Protein AF-A0A2P2GVB0-F1 (afdb_monomer)

pLDDT: mean 71.84, std 23.36, range [26.11, 98.19]

Solvent-accessible surface area (backbone atoms only — not comparable to full-atom values): 11664 Å² total; per-residue (Å²): 130,85,76,82,78,66,30,36,62,80,50,38,43,62,88,66,73,66,43,44,49,77,36,34,50,66,57,51,53,49,48,28,63,75,70,71,40,69,56,33,45,24,32,45,91,90,38,27,58,57,18,34,37,35,54,68,46,50,51,69,57,46,68,71,48,74,83,71,66,60,81,76,54,65,74,68,38,80,86,76,44,96,81,81,71,68,60,26,37,64,77,47,30,50,67,78,47,70,65,42,48,43,82,37,40,46,68,57,54,52,50,50,28,60,79,67,72,40,69,60,30,48,20,24,52,97,84,38,30,65,60,24,36,37,38,64,70,36,68,48,53,78,78,69,62,65,68,68,61,58,51,52,52,47,47,59,74,53,40,49,83,75,48,80,83,57,92,85,32,74,59,86,55,89,51,77,54,83,52,93,94,44,81,53,80,52,82,59,87,48,74,64,81,83,131

Radius of gyration: 25.24 Å; Cα contacts (8 Å, |Δi|>4): 255; chains: 1; bounding box: 55×50×79 Å

Structure (mmCIF, N/CA/C/O backbone):
data_AF-A0A2P2GVB0-F1
#
_entry.id   AF-A0A2P2GVB0-F1
#
loop_
_atom_site.group_PDB
_atom_site.id
_atom_site.type_symbol
_atom_site.label_atom_id
_atom_site.label_alt_id
_atom_site.label_comp_id
_atom_site.label_asym_id
_atom_site.label_entity_id
_atom_site.label_seq_id
_atom_site.pdbx_PDB_ins_code
_atom_site.Cartn_x
_atom_site.Cartn_y
_atom_site.Cartn_z
_atom_site.occupancy
_atom_site.B_iso_or_equiv
_atom_site.auth_seq_id
_atom_site.auth_comp_id
_atom_site.auth_asym_id
_atom_site.auth_atom_id
_atom_site.pdbx_PDB_model_num
ATOM 1 N N . MET A 1 1 ? 20.830 -2.801 -27.743 1.00 34.97 1 MET A N 1
ATOM 2 C CA . MET A 1 1 ? 20.266 -1.512 -27.264 1.00 34.97 1 MET A CA 1
ATOM 3 C C . MET A 1 1 ? 19.489 -1.820 -25.995 1.00 34.97 1 MET A C 1
ATOM 5 O O . MET A 1 1 ? 18.725 -2.771 -26.006 1.00 34.97 1 MET A O 1
ATOM 9 N N . THR A 1 2 ? 19.751 -1.112 -24.896 1.00 39.75 2 THR A N 1
ATOM 10 C CA . THR A 1 2 ? 19.290 -1.469 -23.541 1.00 39.75 2 THR A CA 1
ATOM 11 C C . THR A 1 2 ? 17.767 -1.538 -23.451 1.00 39.75 2 THR A C 1
ATOM 13 O O . THR A 1 2 ? 17.099 -0.519 -23.645 1.00 39.75 2 THR A O 1
ATOM 16 N N . SER A 1 3 ? 17.227 -2.724 -23.151 1.00 54.38 3 SER A N 1
ATOM 17 C CA . SER A 1 3 ? 15.805 -2.896 -22.856 1.00 54.38 3 SER A CA 1
ATOM 18 C C . SER A 1 3 ? 15.418 -1.972 -21.694 1.00 54.38 3 SER A C 1
ATOM 20 O O . SER A 1 3 ? 16.196 -1.730 -20.766 1.00 54.38 3 SER A O 1
ATOM 22 N N . LYS A 1 4 ? 14.241 -1.347 -21.787 1.00 65.62 4 LYS A N 1
ATOM 23 C CA . LYS A 1 4 ? 13.772 -0.399 -20.772 1.00 65.62 4 LYS A CA 1
ATOM 24 C C . LYS A 1 4 ? 13.673 -1.133 -19.422 1.00 65.62 4 LYS A C 1
ATOM 26 O O . LYS A 1 4 ? 12.945 -2.121 -19.351 1.00 65.62 4 LYS A O 1
ATOM 31 N N . PRO A 1 5 ? 14.347 -0.667 -18.354 1.00 76.06 5 PRO A N 1
ATOM 32 C CA . PRO A 1 5 ? 14.297 -1.351 -17.068 1.00 76.06 5 PRO A CA 1
ATOM 33 C C . PRO A 1 5 ? 12.873 -1.321 -16.500 1.00 76.06 5 PRO A C 1
ATOM 35 O O . PRO A 1 5 ? 12.224 -0.272 -16.511 1.00 76.06 5 PRO A O 1
ATOM 38 N N . TYR A 1 6 ? 12.402 -2.460 -15.982 1.00 87.19 6 TYR A N 1
ATOM 39 C CA . TYR A 1 6 ? 11.090 -2.553 -15.341 1.00 87.19 6 TYR A CA 1
ATOM 40 C C . TYR A 1 6 ? 10.962 -1.583 -14.158 1.00 87.19 6 TYR A C 1
ATOM 42 O O . TYR A 1 6 ? 11.872 -1.412 -13.334 1.00 87.19 6 TYR A O 1
ATOM 50 N N . THR A 1 7 ? 9.783 -0.986 -14.054 1.00 94.62 7 THR A N 1
ATOM 51 C CA . THR A 1 7 ? 9.390 -0.048 -13.008 1.00 94.62 7 THR A CA 1
ATOM 52 C C . THR A 1 7 ? 8.309 -0.645 -12.120 1.00 94.62 7 THR A C 1
ATOM 54 O O . THR A 1 7 ? 7.650 -1.629 -12.459 1.00 94.62 7 THR A O 1
ATOM 57 N N . VAL A 1 8 ? 8.083 -0.026 -10.963 1.00 96.00 8 VAL A N 1
ATOM 58 C CA . VAL A 1 8 ? 6.991 -0.399 -10.057 1.00 96.00 8 VAL A CA 1
ATOM 59 C C . VAL A 1 8 ? 5.636 -0.374 -10.776 1.00 96.00 8 VAL A C 1
ATO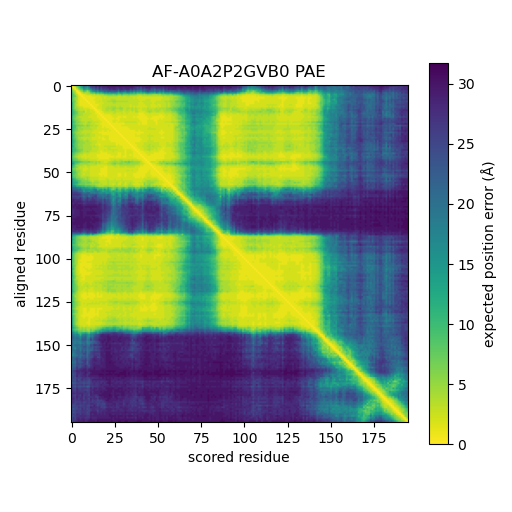M 61 O O . VAL A 1 8 ? 4.809 -1.255 -10.541 1.00 96.00 8 VAL A O 1
ATOM 64 N N . ALA A 1 9 ? 5.412 0.579 -11.685 1.00 94.88 9 ALA A N 1
ATOM 65 C CA . ALA A 1 9 ? 4.171 0.691 -12.451 1.00 94.88 9 ALA A CA 1
ATOM 66 C C . ALA A 1 9 ? 3.858 -0.540 -13.318 1.00 94.88 9 ALA A C 1
ATOM 68 O O . ALA A 1 9 ? 2.679 -0.785 -13.598 1.00 94.88 9 ALA A O 1
ATOM 69 N N . ASP A 1 10 ? 4.887 -1.291 -13.722 1.00 91.62 10 ASP A N 1
ATOM 70 C CA . ASP A 1 10 ? 4.764 -2.469 -14.585 1.00 91.62 10 ASP A CA 1
ATOM 71 C C . ASP A 1 10 ? 4.274 -3.707 -13.817 1.00 91.62 10 ASP A C 1
ATOM 73 O O . ASP A 1 10 ? 3.696 -4.613 -14.412 1.00 91.62 10 ASP A O 1
ATOM 77 N N . VAL A 1 11 ? 4.461 -3.738 -12.490 1.00 92.19 11 VAL A N 1
ATOM 78 C CA . VAL A 1 11 ? 4.130 -4.901 -11.641 1.00 92.19 11 VAL A CA 1
ATOM 79 C C . VAL A 1 11 ? 3.106 -4.609 -10.542 1.00 92.19 11 VAL A C 1
ATOM 81 O O . VAL A 1 11 ? 2.566 -5.543 -9.946 1.00 92.19 11 VAL A O 1
ATOM 84 N N . MET A 1 12 ? 2.833 -3.335 -10.241 1.00 94.06 12 MET A N 1
ATOM 85 C CA . MET A 1 12 ? 1.940 -2.955 -9.145 1.00 94.06 12 MET A CA 1
ATOM 86 C C . MET A 1 12 ? 0.493 -3.409 -9.367 1.00 94.06 12 MET A C 1
ATOM 88 O O . MET A 1 12 ? -0.043 -3.393 -10.478 1.00 94.06 12 MET A O 1
ATOM 92 N N . THR A 1 13 ? -0.193 -3.704 -8.266 1.00 91.00 13 THR A N 1
ATOM 93 C CA . THR A 1 13 ? -1.642 -3.913 -8.269 1.00 91.00 13 THR A CA 1
ATOM 94 C C . THR A 1 13 ? -2.350 -2.560 -8.216 1.00 91.00 13 THR A C 1
ATOM 96 O O . THR A 1 13 ? -2.197 -1.817 -7.249 1.00 91.00 13 THR A O 1
ATOM 99 N N . ARG A 1 14 ? -3.142 -2.240 -9.250 1.00 89.38 14 ARG A N 1
ATOM 100 C CA . ARG A 1 14 ? -3.877 -0.960 -9.365 1.00 89.38 14 ARG A CA 1
ATOM 101 C C . ARG A 1 14 ? -5.207 -0.940 -8.611 1.00 89.38 14 ARG A C 1
ATOM 103 O O . ARG A 1 14 ? -5.642 0.109 -8.153 1.00 89.38 14 ARG A O 1
ATOM 110 N N . ARG A 1 15 ? -5.869 -2.094 -8.486 1.00 86.50 15 ARG A N 1
ATOM 111 C CA . ARG A 1 15 ? -7.120 -2.230 -7.725 1.00 86.50 15 ARG A CA 1
ATOM 112 C C . ARG A 1 15 ? -6.783 -2.457 -6.260 1.00 86.50 15 ARG A C 1
ATOM 114 O O . ARG A 1 15 ? -6.569 -3.591 -5.842 1.00 86.50 15 ARG A O 1
ATOM 121 N N . VAL A 1 16 ? -6.691 -1.367 -5.513 1.00 88.50 16 VAL A N 1
ATOM 122 C CA . VAL A 1 16 ? -6.320 -1.389 -4.100 1.00 88.50 16 VAL A CA 1
ATOM 123 C C . VAL A 1 16 ? -7.551 -1.131 -3.252 1.00 88.50 16 VAL A C 1
ATOM 125 O O . VAL A 1 16 ? -8.273 -0.165 -3.484 1.00 88.50 16 VAL A O 1
ATOM 128 N N . VAL A 1 17 ? -7.766 -1.981 -2.252 1.00 90.81 17 VAL A N 1
ATOM 129 C CA . VAL A 1 17 ? -8.680 -1.663 -1.160 1.00 90.81 17 VAL A CA 1
ATOM 130 C C . VAL A 1 17 ? -7.927 -0.866 -0.097 1.00 90.81 17 VAL A C 1
ATOM 132 O O . VAL A 1 17 ? -6.828 -1.246 0.309 1.00 90.81 17 VAL A O 1
ATOM 135 N N . ALA A 1 18 ? -8.512 0.246 0.326 1.00 94.06 18 ALA A N 1
ATOM 136 C CA . ALA A 1 18 ? -7.984 1.124 1.359 1.00 94.06 18 ALA A CA 1
ATOM 137 C C . ALA A 1 18 ? -9.080 1.417 2.388 1.00 94.06 18 ALA A C 1
ATOM 139 O O . ALA A 1 18 ? -10.266 1.256 2.098 1.00 94.06 18 ALA A O 1
ATOM 140 N N . VAL A 1 19 ? -8.673 1.842 3.580 1.00 95.19 19 VAL A N 1
ATOM 141 C CA . VAL A 1 19 ? -9.582 2.218 4.671 1.00 95.19 19 VAL A CA 1
ATOM 142 C C . VAL A 1 19 ? -9.383 3.682 5.051 1.00 95.19 19 VAL A C 1
ATOM 144 O O . VAL A 1 19 ? -8.327 4.263 4.793 1.00 95.19 19 VAL A O 1
ATOM 147 N N . LEU A 1 20 ? -10.394 4.280 5.676 1.00 96.19 20 LEU A N 1
ATOM 148 C CA . LEU A 1 20 ? -10.301 5.638 6.212 1.00 96.19 20 LEU A CA 1
ATOM 149 C C . LEU A 1 20 ? -9.662 5.632 7.612 1.00 96.19 20 LEU A C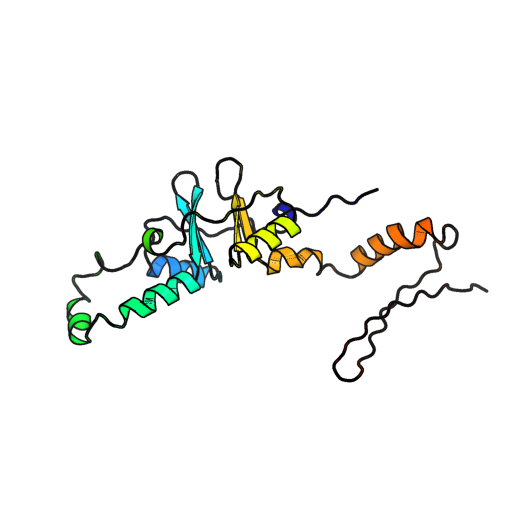 1
ATOM 151 O O . LEU A 1 20 ? -9.754 4.624 8.314 1.00 96.19 20 LEU A O 1
ATOM 155 N N . PRO A 1 21 ? -9.083 6.751 8.091 1.00 94.31 21 PRO A N 1
ATOM 156 C CA . PRO A 1 21 ? -8.433 6.815 9.404 1.00 94.31 21 PRO A CA 1
ATOM 157 C C . PRO A 1 21 ? -9.391 6.536 10.570 1.00 94.31 21 PRO A C 1
ATOM 159 O O . PRO A 1 21 ? -8.961 6.133 11.652 1.00 94.31 21 PRO A O 1
ATOM 162 N N . GLY A 1 22 ? -10.689 6.763 10.348 1.00 92.06 22 GLY A N 1
ATOM 163 C CA . GLY A 1 22 ? -11.758 6.498 11.303 1.00 92.06 22 GLY A CA 1
ATOM 164 C C . GLY A 1 22 ? -12.287 5.063 11.313 1.00 92.06 22 GLY A C 1
ATOM 165 O O . GLY A 1 22 ? -13.052 4.757 12.224 1.00 92.06 22 GLY A O 1
ATOM 166 N N . ALA A 1 23 ? -11.898 4.219 10.347 1.00 91.25 23 ALA A N 1
ATOM 167 C CA . ALA A 1 23 ? -12.375 2.841 10.241 1.00 91.25 23 ALA A CA 1
ATOM 168 C C . ALA A 1 23 ? -12.028 2.056 11.505 1.00 91.25 23 ALA A C 1
ATOM 170 O O . ALA A 1 23 ? -10.921 2.183 12.034 1.00 91.25 23 ALA A O 1
ATOM 171 N N . ASP A 1 24 ? -12.974 1.273 12.002 1.00 89.94 24 ASP A N 1
ATOM 172 C CA . ASP A 1 24 ? -12.790 0.531 13.242 1.00 89.94 24 ASP A CA 1
ATOM 173 C C . ASP A 1 24 ? -12.064 -0.806 13.012 1.00 89.94 24 ASP A C 1
ATOM 175 O O . ASP A 1 24 ? -11.910 -1.275 11.882 1.00 89.94 24 ASP A O 1
ATOM 179 N N . PHE A 1 25 ? -11.589 -1.435 14.088 1.00 86.69 25 PHE A N 1
ATOM 180 C CA . PHE A 1 25 ? -10.858 -2.702 14.004 1.00 86.69 25 PHE A CA 1
ATOM 181 C C . PHE A 1 25 ? -11.623 -3.789 13.228 1.00 86.69 25 PHE A C 1
ATOM 183 O O . PHE A 1 25 ? -11.057 -4.472 12.370 1.00 86.69 25 PHE A O 1
ATOM 190 N N . LYS A 1 26 ? -12.927 -3.933 13.494 1.00 85.88 26 LYS A N 1
ATOM 191 C CA . LYS A 1 26 ? -13.769 -4.957 12.868 1.00 85.88 26 LYS A CA 1
ATOM 192 C C . LYS A 1 26 ? -13.920 -4.693 11.375 1.00 85.88 26 LYS A C 1
ATOM 194 O O . LYS A 1 26 ? -13.861 -5.636 10.585 1.00 85.88 26 LYS A O 1
ATOM 199 N N . GLU A 1 27 ? -14.097 -3.438 10.981 1.00 88.38 27 GLU A N 1
ATOM 200 C CA . GLU A 1 27 ? -14.151 -3.008 9.587 1.00 88.38 27 GLU A CA 1
ATOM 201 C C . GLU A 1 27 ? -12.840 -3.327 8.859 1.00 88.38 27 GLU A C 1
ATOM 203 O O . GLU A 1 27 ? -12.869 -3.903 7.767 1.00 88.38 27 GLU A O 1
ATOM 208 N N . ILE A 1 28 ? -11.691 -3.037 9.479 1.00 90.00 28 ILE A N 1
ATOM 209 C CA . ILE A 1 28 ? -10.365 -3.324 8.913 1.00 90.00 28 ILE A CA 1
ATOM 210 C C . ILE A 1 28 ? -10.190 -4.831 8.689 1.00 90.00 28 ILE A C 1
ATOM 212 O O . ILE A 1 28 ? -9.880 -5.253 7.572 1.00 90.00 28 ILE A O 1
ATOM 216 N N . VAL A 1 29 ? -10.444 -5.655 9.712 1.00 89.25 29 VAL A N 1
ATOM 217 C CA . VAL A 1 29 ? -10.318 -7.122 9.623 1.00 89.25 29 VAL A CA 1
ATOM 218 C C . VAL A 1 29 ? -11.295 -7.701 8.599 1.00 89.25 29 VAL A C 1
ATOM 220 O O . VAL A 1 29 ? -10.928 -8.550 7.783 1.00 89.25 29 VAL A O 1
ATOM 223 N N . THR A 1 30 ? -12.537 -7.212 8.581 1.00 87.56 30 THR A N 1
ATOM 224 C CA . THR A 1 30 ? -13.550 -7.639 7.603 1.00 87.56 30 THR A CA 1
ATOM 225 C C . THR A 1 30 ? -13.113 -7.301 6.181 1.00 87.56 30 THR A C 1
ATOM 227 O O . THR A 1 30 ? 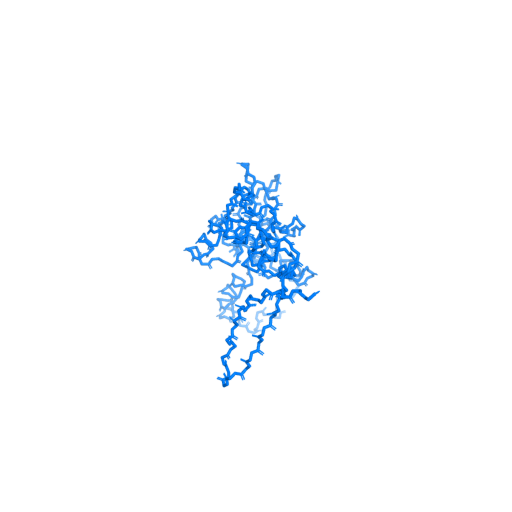-13.256 -8.129 5.278 1.00 87.56 30 THR A O 1
ATOM 230 N N . THR A 1 31 ? -12.533 -6.117 5.979 1.00 88.06 31 THR A N 1
ATOM 231 C CA . THR A 1 31 ? -11.993 -5.669 4.692 1.00 88.06 31 THR A CA 1
ATOM 232 C C . THR A 1 31 ? -10.833 -6.558 4.247 1.00 88.06 31 THR A C 1
ATOM 234 O O . THR A 1 31 ? -10.866 -7.086 3.134 1.00 88.06 31 THR A O 1
ATOM 237 N N . MET A 1 32 ? -9.854 -6.802 5.123 1.00 87.62 32 MET A N 1
ATOM 238 C CA . MET A 1 32 ? -8.721 -7.696 4.854 1.00 87.62 32 MET A CA 1
ATOM 239 C C . MET A 1 32 ? -9.185 -9.099 4.449 1.00 87.62 32 MET A C 1
ATOM 241 O O . MET A 1 32 ? -8.789 -9.607 3.398 1.00 87.62 32 MET A O 1
ATOM 245 N N . ARG A 1 33 ? -10.113 -9.689 5.214 1.00 87.88 33 ARG A N 1
ATOM 246 C CA . ARG A 1 33 ? -10.670 -11.020 4.937 1.00 87.88 33 ARG A CA 1
ATOM 247 C C . ARG A 1 33 ? -11.448 -11.067 3.623 1.00 87.88 33 ARG A C 1
ATOM 249 O O . ARG A 1 33 ? -11.258 -11.992 2.834 1.00 87.88 33 ARG A O 1
ATOM 256 N N . ARG A 1 34 ? -12.319 -10.083 3.373 1.00 86.44 34 ARG A N 1
ATOM 257 C CA . ARG A 1 34 ? -13.161 -10.019 2.166 1.00 86.44 34 ARG A CA 1
ATOM 258 C C . ARG A 1 34 ? -12.322 -9.933 0.897 1.00 86.44 34 ARG A C 1
ATOM 260 O O . ARG A 1 34 ? -12.618 -10.621 -0.075 1.00 86.44 34 ARG A O 1
ATOM 267 N N . TRP A 1 35 ? -11.287 -9.100 0.918 1.00 87.00 35 TRP A N 1
ATOM 268 C CA . TRP A 1 35 ? -10.424 -8.864 -0.238 1.00 87.00 35 TRP A CA 1
ATOM 269 C C . TRP A 1 35 ? -9.192 -9.772 -0.271 1.00 87.00 35 TRP A C 1
ATOM 271 O O . TRP A 1 35 ? -8.410 -9.691 -1.214 1.00 87.00 35 TRP A O 1
ATOM 281 N N . ARG A 1 36 ? -9.046 -10.665 0.721 1.00 87.25 36 ARG A N 1
ATOM 282 C CA . ARG A 1 36 ? -7.925 -11.606 0.876 1.00 87.25 36 ARG A CA 1
ATOM 283 C C . ARG A 1 36 ? -6.565 -10.900 0.833 1.00 87.25 36 ARG A C 1
ATOM 285 O O . ARG A 1 36 ? -5.627 -11.360 0.185 1.00 87.25 36 ARG A O 1
ATOM 292 N N . VAL A 1 37 ? -6.471 -9.768 1.525 1.00 87.31 37 VAL A N 1
ATOM 293 C CA . VAL A 1 37 ? -5.245 -8.976 1.669 1.00 87.31 37 VAL A CA 1
ATOM 294 C C . VAL A 1 37 ? -4.827 -8.945 3.130 1.00 87.31 37 VAL A C 1
ATOM 296 O O . VAL A 1 37 ? -5.671 -8.832 4.004 1.00 87.31 37 VAL A O 1
ATOM 299 N N . THR A 1 38 ? -3.522 -8.987 3.399 1.00 86.56 38 THR A N 1
ATOM 300 C CA . THR A 1 38 ? -3.006 -8.995 4.786 1.00 86.56 38 THR A CA 1
ATOM 301 C C . THR A 1 38 ? -2.520 -7.618 5.264 1.00 86.56 38 THR A C 1
ATOM 303 O O . THR A 1 38 ? -1.859 -7.489 6.290 1.00 86.56 38 THR A O 1
ATOM 306 N N . ALA A 1 39 ? -2.737 -6.582 4.448 1.00 90.31 39 ALA A N 1
ATOM 307 C CA . ALA A 1 39 ? -2.445 -5.190 4.768 1.00 90.31 39 ALA A CA 1
ATOM 308 C C . ALA A 1 39 ? -3.252 -4.264 3.857 1.00 90.31 39 ALA A C 1
ATOM 310 O O . ALA A 1 39 ? -3.465 -4.592 2.687 1.00 90.31 39 ALA A O 1
ATOM 311 N N . VAL A 1 40 ? -3.636 -3.104 4.381 1.00 94.00 40 VAL A N 1
ATOM 312 C CA . VAL A 1 40 ? -4.409 -2.079 3.679 1.00 94.00 40 VAL A CA 1
ATOM 313 C C . VAL A 1 40 ? -3.782 -0.700 3.901 1.00 94.00 40 VAL A C 1
ATOM 315 O O . VAL A 1 40 ? -3.397 -0.374 5.029 1.00 94.00 40 VAL A O 1
ATOM 318 N N . PRO A 1 41 ? -3.651 0.132 2.854 1.00 96.31 41 PRO A N 1
ATOM 319 C CA . PRO A 1 41 ? -3.340 1.542 3.032 1.00 96.31 41 PRO A CA 1
ATOM 320 C C . PRO A 1 41 ? -4.473 2.253 3.775 1.00 96.31 41 PRO A C 1
ATOM 322 O O . PRO A 1 41 ? -5.652 1.971 3.548 1.00 96.31 41 PRO A O 1
ATOM 325 N N . VAL A 1 42 ? -4.104 3.204 4.625 1.00 96.94 42 VAL A N 1
ATOM 326 C CA . VAL A 1 42 ? -5.027 4.173 5.213 1.00 96.94 42 VAL A CA 1
ATOM 327 C C . VAL A 1 42 ? -4.937 5.448 4.390 1.00 96.94 42 VAL A C 1
ATOM 329 O O . VAL A 1 42 ? -3.840 5.986 4.208 1.00 96.94 42 VAL A O 1
ATOM 332 N N . VAL A 1 43 ? -6.075 5.908 3.875 1.00 96.75 43 VAL A N 1
ATOM 333 C CA . VAL A 1 43 ? -6.152 7.083 3.003 1.00 96.75 43 VAL A CA 1
ATOM 334 C C . VAL A 1 43 ? -7.064 8.152 3.582 1.00 96.75 43 VAL A C 1
ATOM 336 O O . VAL A 1 43 ? -8.098 7.836 4.158 1.00 96.75 43 VAL A O 1
ATOM 339 N N . GLU A 1 44 ? -6.698 9.417 3.408 1.00 93.69 44 GLU A N 1
ATOM 340 C CA . GLU A 1 44 ? -7.471 10.572 3.867 1.00 93.69 44 GLU A CA 1
ATOM 341 C C . GLU A 1 44 ? -7.650 11.603 2.742 1.00 93.69 44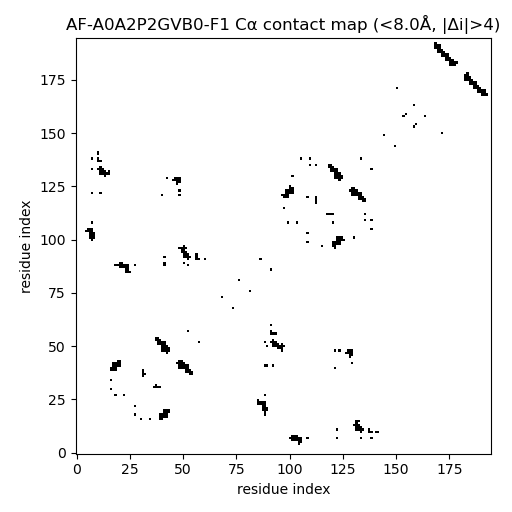 GLU A C 1
ATOM 343 O O . GLU A 1 44 ? -6.870 11.645 1.784 1.00 93.69 44 GLU A O 1
ATOM 348 N N . GLY A 1 45 ? -8.700 12.424 2.848 1.00 92.38 45 GLY A N 1
ATOM 349 C CA . GLY A 1 45 ? -9.024 13.466 1.875 1.00 92.38 45 GLY A CA 1
ATOM 350 C C . GLY A 1 45 ? -9.215 12.898 0.469 1.00 92.38 45 GLY A C 1
ATOM 351 O O . GLY A 1 45 ? -9.969 11.949 0.267 1.00 92.38 45 GLY A O 1
ATOM 352 N N . GLU A 1 46 ? -8.485 13.447 -0.501 1.00 91.88 46 GLU A N 1
ATOM 353 C CA . GLU A 1 46 ? -8.513 13.036 -1.914 1.00 91.88 46 GLU A CA 1
ATOM 354 C C . GLU A 1 46 ? -7.695 11.755 -2.197 1.00 91.88 46 GLU A C 1
ATOM 356 O O . GLU A 1 46 ? -7.044 11.621 -3.232 1.00 91.88 46 GLU A O 1
ATOM 361 N N . GLY A 1 47 ? -7.687 10.798 -1.264 1.00 92.06 47 GLY A N 1
ATOM 362 C CA . GLY A 1 47 ? -6.985 9.520 -1.425 1.00 92.06 47 GLY A CA 1
ATOM 363 C C . GLY A 1 47 ? -5.487 9.573 -1.108 1.00 92.06 47 GLY A C 1
ATOM 364 O O . GLY A 1 47 ? -4.721 8.740 -1.604 1.00 92.06 47 GLY A O 1
ATOM 365 N N . ARG A 1 48 ? -5.051 10.537 -0.288 1.00 96.62 48 ARG A N 1
ATOM 366 C CA . ARG A 1 48 ? -3.658 10.631 0.170 1.00 96.62 48 ARG A CA 1
ATOM 367 C C . ARG A 1 48 ? -3.350 9.529 1.168 1.00 96.62 48 ARG A C 1
ATOM 369 O O . ARG A 1 48 ? -4.093 9.348 2.127 1.00 96.62 48 ARG A O 1
ATOM 376 N N . VAL A 1 49 ? -2.244 8.818 0.974 1.00 97.25 49 VAL A N 1
ATOM 377 C CA . VAL A 1 49 ? -1.826 7.753 1.897 1.00 97.25 49 VAL A CA 1
ATOM 378 C C . VAL A 1 49 ? -1.235 8.366 3.167 1.00 97.25 49 VAL A C 1
ATOM 380 O O . VAL A 1 49 ? -0.202 9.028 3.111 1.00 97.25 49 VAL A O 1
ATOM 383 N N . VAL A 1 50 ? -1.862 8.102 4.315 1.00 96.69 50 VAL A N 1
ATOM 384 C CA . VAL A 1 50 ? -1.435 8.614 5.635 1.00 96.69 50 VAL A CA 1
ATOM 385 C C . VAL A 1 50 ? -0.832 7.530 6.538 1.00 96.69 50 VAL A C 1
ATOM 387 O O . VAL A 1 50 ? -0.117 7.831 7.498 1.00 96.69 50 VAL A O 1
ATOM 390 N N . GLY A 1 51 ? -1.059 6.258 6.205 1.00 95.62 51 GLY A N 1
ATOM 391 C CA . GLY A 1 51 ? -0.518 5.119 6.940 1.00 95.62 51 GLY A CA 1
ATOM 392 C C . GLY A 1 51 ? -0.788 3.783 6.259 1.00 95.62 51 GLY A C 1
ATOM 393 O O . GLY A 1 51 ? -1.388 3.715 5.185 1.00 95.62 51 GLY A O 1
ATOM 394 N N . VAL A 1 52 ? -0.337 2.706 6.893 1.00 95.50 52 VAL A N 1
ATOM 395 C CA . VAL A 1 52 ? -0.635 1.322 6.498 1.00 95.50 52 VAL A CA 1
ATOM 396 C C . VAL A 1 52 ? -1.014 0.535 7.743 1.00 95.50 52 VAL A C 1
ATOM 398 O O . VAL A 1 52 ? -0.356 0.667 8.771 1.00 95.50 52 VAL A O 1
ATOM 401 N N . VAL A 1 53 ? -2.055 -0.290 7.646 1.00 93.50 53 VAL A N 1
ATOM 402 C CA . VAL A 1 53 ? -2.402 -1.281 8.671 1.00 93.50 53 VAL A CA 1
ATOM 403 C C . VAL A 1 53 ? -2.164 -2.666 8.087 1.00 93.50 53 VAL A C 1
ATOM 405 O O . VAL A 1 53 ? -2.699 -2.987 7.027 1.00 93.50 53 VAL A O 1
ATOM 408 N N . SER A 1 54 ? -1.371 -3.490 8.759 1.00 90.12 54 SER A N 1
ATOM 409 C CA . SER A 1 54 ? -1.130 -4.893 8.422 1.00 90.12 54 SER A CA 1
ATOM 410 C C . SER A 1 54 ? -1.613 -5.826 9.526 1.00 90.12 54 SER A C 1
ATOM 412 O O . SER A 1 54 ? -1.780 -5.404 10.664 1.00 90.12 54 SER A O 1
ATOM 414 N N . GLU A 1 55 ? -1.796 -7.110 9.216 1.00 88.19 55 GLU A N 1
ATOM 415 C CA . GLU A 1 55 ? -2.099 -8.132 10.232 1.00 88.19 55 GLU A CA 1
ATOM 416 C C . GLU A 1 55 ? -1.078 -8.128 11.379 1.00 88.19 55 GLU A C 1
ATOM 418 O O . GLU A 1 55 ? -1.459 -8.292 12.531 1.00 88.19 55 GLU A O 1
ATOM 423 N N . ALA A 1 56 ? 0.202 -7.861 11.090 1.00 82.88 56 ALA A N 1
ATOM 424 C CA . ALA A 1 56 ? 1.227 -7.740 12.125 1.00 82.88 56 ALA A CA 1
ATOM 425 C C . ALA A 1 56 ? 0.963 -6.551 13.065 1.00 82.88 56 ALA A C 1
ATOM 427 O O . ALA A 1 56 ? 1.123 -6.690 14.274 1.00 82.88 56 ALA A O 1
ATOM 428 N N . ASP A 1 57 ? 0.508 -5.411 12.532 1.00 82.19 57 ASP A N 1
ATOM 429 C CA . ASP A 1 57 ? 0.142 -4.244 13.347 1.00 82.19 57 ASP A CA 1
ATOM 430 C C . ASP A 1 57 ? -1.097 -4.518 14.213 1.00 82.19 57 ASP A C 1
ATOM 432 O O . ASP A 1 57 ? -1.214 -3.975 15.312 1.00 82.19 57 ASP A O 1
ATOM 436 N N . LEU A 1 58 ? -2.024 -5.347 13.718 1.00 82.75 58 LEU A N 1
ATOM 437 C CA . LEU A 1 58 ? -3.235 -5.736 14.441 1.00 82.75 58 LEU A CA 1
ATOM 438 C C . LEU A 1 58 ? -2.914 -6.705 15.586 1.00 82.75 58 LEU A C 1
ATOM 440 O O . LEU A 1 58 ? -3.305 -6.439 16.719 1.00 82.75 58 LEU A O 1
ATOM 444 N N . LEU A 1 59 ? -2.146 -7.764 15.314 1.00 77.62 59 LEU A N 1
ATOM 445 C CA . LEU A 1 59 ? -1.792 -8.793 16.301 1.00 77.62 59 LEU A CA 1
ATOM 446 C C . LEU A 1 59 ? -0.929 -8.233 17.436 1.00 77.62 59 LEU A C 1
ATOM 448 O O . LEU A 1 59 ? -1.250 -8.428 18.605 1.00 77.62 59 LEU A O 1
ATOM 452 N N . LEU A 1 60 ? 0.102 -7.445 17.103 1.00 69.31 60 LEU A N 1
ATOM 453 C CA . LEU A 1 60 ? 0.953 -6.796 18.107 1.00 69.31 60 LEU A CA 1
ATOM 454 C C . LEU A 1 60 ? 0.157 -5.892 19.051 1.00 69.31 60 LEU A C 1
ATOM 456 O O . LEU A 1 60 ? 0.582 -5.645 20.171 1.00 69.31 60 LEU A O 1
ATOM 460 N N . LYS A 1 61 ? -0.979 -5.353 18.598 1.00 65.06 61 LYS A N 1
ATOM 461 C CA . LYS A 1 61 ? -1.810 -4.430 19.373 1.00 65.06 61 LYS A CA 1
ATOM 462 C C . LYS A 1 61 ? -2.947 -5.134 20.122 1.00 65.06 61 LYS A C 1
ATOM 464 O O . LYS A 1 61 ? -3.452 -4.535 21.075 1.00 65.06 61 LYS A O 1
ATOM 469 N N . GLU A 1 62 ? -3.321 -6.356 19.740 1.00 58.09 62 GLU A N 1
ATOM 470 C CA . GLU A 1 62 ? -4.247 -7.224 20.485 1.00 58.09 62 GLU A CA 1
ATOM 471 C C . GLU A 1 62 ? -3.592 -7.877 21.708 1.00 58.09 62 GLU A C 1
ATOM 473 O O . GLU A 1 62 ? -4.232 -7.933 22.755 1.00 58.09 62 GLU A O 1
ATOM 478 N N . GLU A 1 63 ? -2.315 -8.274 21.636 1.00 52.03 63 GLU A N 1
ATOM 479 C CA . GLU A 1 63 ? -1.589 -8.866 22.781 1.00 52.03 63 GLU A CA 1
ATOM 480 C C . GLU A 1 63 ? -1.595 -7.956 24.028 1.00 52.03 63 GLU A C 1
ATOM 482 O O . GLU A 1 63 ? -1.646 -8.426 25.162 1.00 52.03 63 GLU A O 1
ATOM 487 N N . PHE A 1 64 ? -1.636 -6.632 23.843 1.00 47.75 64 PHE A N 1
ATOM 488 C CA . PHE A 1 64 ? -1.746 -5.674 24.952 1.00 47.75 64 PHE A CA 1
ATOM 489 C C . PHE A 1 64 ? -3.151 -5.571 25.575 1.00 47.75 64 PHE A C 1
ATOM 491 O O . PHE A 1 64 ? -3.297 -4.946 26.628 1.00 47.75 64 PHE A O 1
ATOM 498 N N . HIS A 1 65 ? -4.188 -6.124 24.939 1.00 50.19 65 HIS A N 1
ATOM 499 C CA . HIS A 1 65 ? -5.582 -6.008 25.386 1.00 50.19 65 HIS A CA 1
ATOM 500 C C . HIS A 1 65 ? -6.080 -7.214 26.179 1.00 50.19 65 HIS A C 1
ATOM 502 O O . HIS A 1 65 ? -6.884 -7.024 27.092 1.00 50.19 65 HIS A O 1
ATOM 508 N N . ASP A 1 66 ? -5.575 -8.417 25.902 1.00 48.47 66 ASP A N 1
ATOM 509 C CA . ASP A 1 66 ? -5.999 -9.635 26.614 1.00 48.47 66 ASP A CA 1
ATOM 510 C C . ASP A 1 66 ? -5.648 -9.583 28.119 1.00 48.47 66 ASP A C 1
ATOM 512 O O . ASP A 1 66 ? -6.322 -10.158 28.968 1.00 48.47 66 ASP A O 1
ATOM 516 N N . HIS A 1 67 ? -4.656 -8.771 28.500 1.00 47.25 67 HIS A N 1
ATOM 517 C CA . HIS A 1 67 ? -4.264 -8.573 29.899 1.00 47.25 67 HIS A CA 1
ATOM 518 C C . HIS A 1 67 ? -5.087 -7.536 30.690 1.00 47.25 67 HIS A C 1
ATOM 520 O O . HIS A 1 67 ? -4.773 -7.302 31.859 1.00 47.25 67 HIS A O 1
ATOM 526 N N . ARG A 1 68 ? -6.116 -6.886 30.116 1.00 48.94 68 ARG A N 1
ATOM 527 C CA . ARG A 1 68 ? -6.852 -5.800 30.811 1.00 48.94 68 ARG A CA 1
ATOM 528 C C . ARG A 1 68 ? -8.338 -6.030 31.078 1.00 48.94 68 ARG A C 1
ATOM 530 O O . ARG A 1 68 ? -8.889 -5.271 31.869 1.00 48.94 68 ARG A O 1
ATOM 537 N N . LEU A 1 69 ? -8.990 -7.025 30.479 1.00 47.31 69 LEU A N 1
ATOM 538 C CA . LEU A 1 69 ? -10.440 -7.209 30.619 1.00 47.31 69 LEU A CA 1
ATOM 539 C C . LEU A 1 69 ? -10.745 -8.515 31.358 1.00 47.31 69 LEU A C 1
ATOM 541 O O . LEU A 1 69 ? -10.738 -9.597 30.782 1.00 47.31 69 LEU A O 1
ATOM 545 N N . GLY A 1 70 ? -11.004 -8.410 32.663 1.00 50.31 70 GLY A N 1
ATOM 546 C CA . GLY A 1 70 ? -11.488 -9.532 33.465 1.00 50.31 70 GLY A CA 1
ATOM 547 C C . GLY A 1 70 ? -12.880 -9.977 33.004 1.00 50.31 70 GLY A C 1
ATOM 548 O O . GLY A 1 70 ? -13.739 -9.141 32.726 1.00 50.31 70 GLY A O 1
ATOM 549 N N . LEU A 1 71 ? -13.115 -11.295 32.976 1.00 52.44 71 LEU A N 1
ATOM 550 C CA . LEU A 1 71 ? -14.334 -11.968 32.484 1.00 52.44 71 LEU A CA 1
ATOM 551 C C . LEU A 1 71 ? -15.677 -11.357 32.945 1.00 52.44 71 LEU A C 1
ATOM 553 O O . LEU A 1 71 ? -16.697 -11.530 32.283 1.00 52.44 71 LEU A O 1
ATOM 557 N N . VAL A 1 72 ? -15.703 -10.645 34.073 1.00 51.09 72 VAL A N 1
ATOM 558 C CA . VAL A 1 72 ? -16.917 -10.041 34.647 1.00 51.09 72 VAL A CA 1
ATOM 559 C C . VAL A 1 72 ? -17.352 -8.770 33.894 1.00 51.09 72 VAL A C 1
ATOM 561 O O . VAL A 1 72 ? -18.539 -8.444 33.863 1.00 51.09 72 VAL A O 1
ATOM 564 N N . GLU A 1 73 ? -16.430 -8.066 33.232 1.00 52.44 73 GLU A N 1
ATOM 565 C CA . GLU A 1 73 ? -16.726 -6.834 32.484 1.00 52.44 73 GLU A CA 1
ATOM 566 C C . GLU A 1 73 ? -17.321 -7.126 31.093 1.00 52.44 73 GLU A C 1
ATOM 568 O O . GLU A 1 73 ? -18.181 -6.381 30.615 1.00 52.44 73 GLU A O 1
ATOM 573 N N . GLN A 1 74 ? -16.967 -8.272 30.489 1.00 51.41 74 GLN A N 1
ATOM 574 C CA . GLN A 1 74 ? -17.489 -8.723 29.189 1.00 51.41 74 GLN A CA 1
ATOM 575 C C . GLN A 1 74 ? -19.020 -8.849 29.161 1.00 51.41 74 GLN A C 1
ATOM 577 O O . GLN A 1 74 ? -19.635 -8.561 28.136 1.00 51.41 74 GLN A O 1
ATOM 582 N N . MET A 1 75 ? -19.655 -9.218 30.279 1.00 48.94 75 MET A N 1
ATOM 583 C CA . MET A 1 75 ? -21.118 -9.346 30.352 1.00 48.94 75 MET A CA 1
ATOM 584 C C . MET A 1 75 ? -21.845 -7.999 30.466 1.00 48.94 75 MET A C 1
ATOM 586 O O . MET A 1 75 ? -22.991 -7.896 30.041 1.00 48.94 75 MET A O 1
ATOM 590 N N . ARG A 1 76 ? -21.202 -6.950 30.998 1.00 49.31 76 ARG A N 1
ATOM 591 C CA . ARG A 1 76 ? -21.820 -5.614 31.151 1.00 49.31 76 ARG A CA 1
ATOM 592 C C . ARG A 1 76 ? -21.669 -4.721 29.919 1.00 49.31 76 ARG A C 1
ATOM 594 O O . ARG A 1 76 ? -22.321 -3.687 29.821 1.00 49.31 76 ARG A O 1
ATOM 601 N N . HIS A 1 77 ? -20.832 -5.128 28.972 1.00 48.12 77 HIS A N 1
ATOM 602 C CA . HIS A 1 77 ? -20.462 -4.330 27.810 1.00 48.12 77 HIS A CA 1
ATOM 603 C C . HIS A 1 77 ? -21.311 -4.594 26.555 1.00 48.12 77 HIS A C 1
ATOM 605 O O . HIS A 1 77 ? -21.287 -3.770 25.636 1.00 48.12 77 HIS A O 1
ATOM 611 N N . LEU A 1 78 ? -22.101 -5.672 26.523 1.00 49.06 78 LEU A N 1
ATOM 612 C CA . LEU A 1 78 ? -22.887 -6.056 25.344 1.00 49.06 78 LEU A CA 1
ATOM 613 C C . LEU A 1 78 ? -23.952 -5.013 24.946 1.00 49.06 78 LEU A C 1
ATOM 615 O O . LEU A 1 78 ? -24.174 -4.839 23.752 1.00 49.06 78 LEU A O 1
ATOM 619 N N . ASP A 1 79 ? -24.494 -4.238 25.897 1.00 46.09 79 ASP A N 1
ATOM 620 C CA . ASP A 1 79 ? -25.582 -3.281 25.613 1.00 46.09 79 ASP A CA 1
ATOM 621 C C . ASP A 1 79 ? -25.196 -1.788 25.668 1.00 46.09 79 ASP A C 1
ATOM 623 O O . ASP A 1 79 ? -25.939 -0.947 25.168 1.00 46.09 79 ASP A O 1
ATOM 627 N N . ALA A 1 80 ? -24.022 -1.418 26.199 1.00 42.72 80 ALA A N 1
ATOM 628 C CA . ALA A 1 80 ? -23.649 -0.002 26.374 1.00 42.72 80 ALA A CA 1
ATOM 629 C C . ALA A 1 80 ? -22.323 0.425 25.713 1.00 42.72 80 ALA A C 1
ATOM 631 O O . ALA A 1 80 ? -21.998 1.613 25.724 1.00 42.72 80 ALA A O 1
ATOM 632 N N . THR A 1 81 ? -21.534 -0.488 25.126 1.00 44.53 81 THR A N 1
ATOM 633 C CA . THR A 1 81 ? -20.122 -0.180 24.778 1.00 44.53 81 THR A CA 1
ATOM 634 C C . THR A 1 81 ? -19.706 -0.377 23.329 1.00 44.53 81 THR A C 1
ATOM 636 O O . THR A 1 81 ? -18.531 -0.235 22.986 1.00 44.53 81 THR A O 1
ATOM 639 N N . ALA A 1 82 ? -20.680 -0.505 22.433 1.00 48.06 82 ALA A N 1
ATOM 640 C CA . ALA A 1 82 ? -20.463 -0.460 20.988 1.00 48.06 82 ALA A CA 1
ATOM 641 C C . ALA A 1 82 ? -19.885 0.881 20.457 1.00 48.06 82 ALA A C 1
ATOM 643 O O . ALA A 1 82 ? -19.684 1.014 19.254 1.00 48.06 82 ALA A O 1
ATOM 644 N N . LYS A 1 83 ? -19.613 1.889 21.307 1.00 44.44 83 LYS A N 1
ATOM 645 C CA . LYS A 1 83 ? -19.173 3.234 20.876 1.00 44.44 83 LYS A CA 1
ATOM 646 C C . LYS A 1 83 ? -17.814 3.731 21.390 1.00 44.44 83 LYS A C 1
ATOM 648 O O . LYS A 1 83 ? -17.385 4.778 20.916 1.00 44.44 83 LYS A O 1
ATOM 653 N N . ALA A 1 84 ? -17.112 3.029 22.285 1.00 39.19 84 ALA A N 1
ATOM 654 C CA . ALA A 1 84 ? -15.914 3.604 22.930 1.00 39.19 84 ALA A CA 1
ATOM 655 C C . ALA A 1 84 ? -14.640 2.734 22.930 1.00 39.19 84 ALA A C 1
ATOM 657 O O . ALA A 1 84 ? -13.588 3.233 23.315 1.00 39.19 84 ALA A O 1
ATOM 658 N N . GLY A 1 85 ? -14.698 1.468 22.496 1.00 46.62 85 GLY A N 1
ATOM 659 C CA . GLY A 1 85 ? -13.570 0.528 22.646 1.00 46.62 85 GLY A CA 1
ATOM 660 C C . GLY A 1 85 ? -12.878 0.057 21.363 1.00 46.62 85 GLY A C 1
ATOM 661 O O . GLY A 1 85 ? -11.822 -0.567 21.442 1.00 46.62 85 GLY A O 1
ATOM 662 N N . SER A 1 86 ? -13.434 0.326 20.178 1.00 60.44 86 SER A N 1
ATOM 663 C CA . SER A 1 86 ? -12.850 -0.171 18.926 1.00 60.44 86 SER A CA 1
ATOM 664 C C . SER A 1 86 ? -11.772 0.797 18.438 1.00 60.44 86 SER A C 1
ATOM 666 O O . SER A 1 86 ? -12.087 1.890 17.961 1.00 60.44 86 SER A O 1
ATOM 668 N N . ARG A 1 87 ? -10.495 0.422 18.607 1.00 76.56 87 ARG A N 1
ATOM 669 C CA . ARG A 1 87 ? -9.354 1.200 18.096 1.00 76.56 87 ARG A CA 1
ATOM 670 C C . ARG A 1 87 ? -9.555 1.484 16.609 1.00 76.56 87 ARG A C 1
ATOM 672 O O . ARG A 1 87 ? -9.905 0.589 15.838 1.00 76.56 87 ARG A O 1
ATOM 679 N N . ARG A 1 88 ? -9.325 2.735 16.220 1.00 90.06 88 ARG A N 1
ATOM 680 C CA . ARG A 1 88 ? -9.492 3.191 14.833 1.00 90.06 88 ARG A CA 1
ATOM 681 C C . ARG A 1 88 ? -8.230 2.944 14.011 1.00 90.06 88 ARG A C 1
ATOM 683 O O . ARG A 1 88 ? -7.133 2.858 14.562 1.00 90.06 88 ARG A O 1
ATOM 690 N N . ALA A 1 89 ? -8.352 2.920 12.687 1.00 91.69 89 ALA A N 1
ATOM 691 C CA . ALA A 1 89 ? -7.238 2.724 11.761 1.00 91.69 89 ALA A CA 1
ATOM 692 C C . ALA A 1 89 ? -6.064 3.669 12.051 1.00 91.69 89 ALA A C 1
ATOM 694 O O . ALA A 1 89 ? -4.923 3.224 12.071 1.00 91.69 89 ALA A O 1
ATOM 695 N N . ARG A 1 90 ? -6.330 4.941 12.374 1.00 92.81 90 ARG A N 1
ATOM 696 C CA . ARG A 1 90 ? -5.294 5.925 12.740 1.00 92.81 90 ARG A CA 1
ATOM 697 C C . ARG A 1 90 ? -4.458 5.549 13.973 1.00 92.81 90 ARG A C 1
ATOM 699 O O . ARG A 1 90 ? -3.311 5.956 14.074 1.00 92.81 90 ARG A O 1
ATOM 706 N N . GLU A 1 91 ? -5.037 4.801 14.911 1.00 88.75 91 GLU A N 1
ATOM 707 C CA . GLU A 1 91 ? -4.377 4.339 16.142 1.00 88.75 91 GLU A CA 1
ATOM 708 C C . GLU A 1 91 ? -3.657 3.003 15.915 1.00 88.75 91 GLU A C 1
ATOM 710 O O . GLU A 1 91 ? -2.718 2.648 16.633 1.00 88.75 91 GLU A O 1
ATOM 715 N N . LEU A 1 92 ? -4.091 2.245 14.906 1.00 88.94 92 LEU A N 1
ATOM 716 C CA . LEU A 1 92 ? -3.555 0.934 14.560 1.00 88.94 92 LEU A CA 1
ATOM 717 C C . LEU A 1 92 ? -2.446 1.013 13.507 1.00 88.94 92 LEU A C 1
ATOM 719 O O . LEU A 1 92 ? -1.526 0.205 13.561 1.00 88.94 92 LEU A O 1
ATOM 723 N N . MET A 1 93 ? -2.482 2.001 12.617 1.00 91.19 93 MET A N 1
ATOM 724 C CA . MET A 1 93 ? -1.564 2.108 11.486 1.00 91.19 93 MET A CA 1
ATOM 725 C C . MET A 1 93 ? -0.124 2.408 11.891 1.00 91.19 93 MET A C 1
ATOM 727 O O . MET A 1 93 ? 0.145 3.110 12.867 1.00 91.19 93 MET A O 1
ATOM 731 N N . THR A 1 94 ? 0.799 1.945 11.056 1.00 90.12 94 THR A N 1
ATOM 732 C CA . THR A 1 94 ? 2.148 2.498 10.981 1.00 90.12 94 THR A CA 1
ATOM 733 C C . THR A 1 94 ? 2.099 3.794 10.165 1.00 90.12 94 THR A C 1
ATOM 735 O O . THR A 1 94 ? 1.597 3.812 9.035 1.00 90.12 94 THR A O 1
ATOM 738 N N . SER A 1 95 ? 2.604 4.883 10.750 1.00 90.31 95 SER A N 1
ATOM 739 C CA . SER A 1 95 ? 2.621 6.226 10.164 1.00 90.31 95 SER A CA 1
ATOM 740 C C . SER A 1 95 ? 3.956 6.932 10.473 1.00 90.31 95 SER A C 1
ATOM 742 O O . SER A 1 95 ? 4.476 6.756 11.577 1.00 90.31 95 SER A O 1
ATOM 744 N N . PRO A 1 96 ? 4.525 7.715 9.536 1.00 88.38 96 PRO A N 1
ATOM 745 C CA . PRO A 1 96 ? 4.056 7.899 8.162 1.00 88.38 96 PRO A CA 1
ATOM 746 C C . PRO A 1 96 ? 4.228 6.623 7.326 1.00 88.38 96 PRO A C 1
ATOM 748 O O . PRO A 1 96 ? 5.115 5.806 7.577 1.00 88.38 96 PRO A O 1
ATOM 751 N N .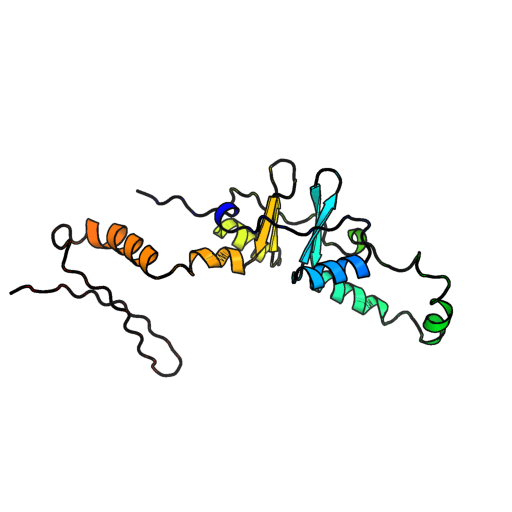 ALA A 1 97 ? 3.370 6.442 6.320 1.00 92.19 97 ALA A N 1
ATOM 752 C CA . ALA A 1 97 ? 3.499 5.312 5.406 1.00 92.19 97 ALA A CA 1
ATOM 753 C C . ALA A 1 97 ? 4.830 5.379 4.641 1.00 92.19 97 ALA A C 1
ATOM 755 O O . ALA A 1 97 ? 5.188 6.413 4.077 1.00 92.19 97 ALA A O 1
ATOM 756 N N . VAL A 1 98 ? 5.534 4.250 4.555 1.00 95.31 98 VAL A N 1
ATOM 757 C CA . VAL A 1 98 ? 6.646 4.095 3.612 1.00 95.31 98 VAL A CA 1
ATOM 758 C C . VAL A 1 98 ? 6.052 3.842 2.229 1.00 95.31 98 VAL A C 1
ATOM 760 O O . VAL A 1 98 ? 5.453 2.792 2.006 1.00 95.31 98 VAL A O 1
ATOM 763 N N . THR A 1 99 ? 6.205 4.792 1.310 1.00 97.19 99 THR A N 1
ATOM 764 C CA . THR A 1 99 ? 5.620 4.743 -0.039 1.00 97.19 99 THR A CA 1
ATOM 765 C C . THR A 1 99 ? 6.687 4.691 -1.131 1.00 97.19 99 THR A C 1
ATOM 767 O O . THR A 1 99 ? 7.881 4.850 -0.872 1.00 97.19 99 THR A O 1
ATOM 770 N N . VAL A 1 100 ? 6.265 4.438 -2.372 1.00 98.00 100 VAL A N 1
ATOM 771 C CA . VAL A 1 100 ? 7.144 4.422 -3.548 1.00 98.00 100 VAL A CA 1
ATOM 772 C C . VAL A 1 100 ? 6.471 5.080 -4.754 1.00 98.00 100 VAL A C 1
ATOM 774 O O . VAL A 1 100 ? 5.252 5.034 -4.892 1.00 98.00 100 VAL A O 1
ATOM 777 N N . SER A 1 101 ? 7.259 5.687 -5.643 1.00 97.94 101 SER A N 1
ATOM 778 C CA . SER A 1 101 ? 6.760 6.241 -6.909 1.00 97.94 101 SER A CA 1
ATOM 779 C C . SER A 1 101 ? 6.511 5.133 -7.944 1.00 97.94 101 SER A C 1
ATOM 781 O O . SER A 1 101 ? 7.296 4.182 -8.004 1.00 97.94 101 SER A O 1
ATOM 783 N N . PRO A 1 102 ? 5.491 5.253 -8.817 1.00 97.00 102 PRO A N 1
ATOM 784 C CA . PRO A 1 102 ? 5.273 4.311 -9.918 1.00 97.00 102 PRO A CA 1
ATOM 785 C C . PRO A 1 102 ? 6.476 4.212 -10.870 1.00 97.00 102 PRO A C 1
ATOM 787 O O . PRO A 1 102 ? 6.709 3.152 -11.442 1.00 97.00 102 PRO A O 1
ATOM 790 N N . GLY A 1 103 ? 7.263 5.282 -11.013 1.00 95.88 103 GLY A N 1
ATOM 791 C CA . GLY A 1 103 ? 8.460 5.299 -11.861 1.00 95.88 103 GLY A CA 1
ATOM 792 C C . GLY A 1 103 ? 9.719 4.720 -11.206 1.00 95.88 103 GLY A C 1
ATOM 793 O O . GLY A 1 103 ? 10.762 4.670 -11.851 1.00 95.88 103 GLY A O 1
ATOM 794 N N . ALA A 1 104 ? 9.662 4.309 -9.934 1.00 95.62 104 ALA A N 1
ATOM 795 C CA . ALA A 1 104 ? 10.818 3.730 -9.257 1.00 95.62 104 ALA A CA 1
ATOM 796 C C . ALA A 1 104 ? 11.206 2.382 -9.882 1.00 95.62 104 ALA A C 1
ATOM 798 O O . ALA A 1 104 ? 10.345 1.609 -10.308 1.00 95.62 104 ALA A O 1
ATOM 799 N N . SER A 1 105 ? 12.503 2.073 -9.894 1.00 93.75 105 SER A N 1
ATOM 800 C CA . SER A 1 105 ? 12.990 0.772 -10.354 1.00 93.75 105 SER A CA 1
ATOM 801 C C . SER A 1 105 ? 12.639 -0.338 -9.356 1.00 93.75 105 SER A C 1
ATOM 803 O O . SER A 1 105 ? 12.552 -0.104 -8.144 1.00 93.75 105 SER A O 1
ATOM 805 N N . LEU A 1 106 ? 12.482 -1.572 -9.846 1.00 93.38 106 LEU A N 1
ATOM 806 C CA . LEU A 1 106 ? 12.219 -2.723 -8.971 1.00 93.38 106 LEU A CA 1
ATOM 807 C C . LEU A 1 106 ? 13.313 -2.933 -7.904 1.00 93.38 106 LEU A C 1
ATOM 809 O O . LEU A 1 106 ? 12.956 -3.140 -6.741 1.00 93.38 106 LEU A O 1
ATOM 813 N N . PRO A 1 107 ? 14.625 -2.809 -8.215 1.00 91.62 107 PRO A N 1
ATOM 814 C CA . PRO A 1 107 ? 15.670 -2.905 -7.197 1.00 91.62 107 PRO A CA 1
ATOM 815 C C . PRO A 1 107 ? 15.573 -1.816 -6.125 1.00 91.62 107 PRO A C 1
ATOM 817 O O . PRO A 1 107 ? 15.828 -2.094 -4.954 1.00 91.62 107 PRO A O 1
ATOM 820 N N . ALA A 1 108 ? 15.187 -0.588 -6.490 1.00 93.75 108 ALA A N 1
ATOM 821 C CA . ALA A 1 108 ? 14.995 0.488 -5.520 1.00 93.75 108 ALA A CA 1
ATOM 822 C C . ALA A 1 108 ? 13.828 0.180 -4.569 1.00 93.75 108 ALA A C 1
ATOM 824 O O . ALA A 1 108 ? 13.977 0.308 -3.353 1.00 93.75 108 ALA A O 1
ATOM 825 N N . ALA A 1 109 ? 12.700 -0.306 -5.100 1.00 95.19 109 ALA A N 1
ATOM 826 C CA . ALA A 1 109 ? 11.560 -0.734 -4.290 1.00 95.19 109 ALA A CA 1
ATOM 827 C C . ALA A 1 109 ? 11.918 -1.910 -3.362 1.00 95.19 109 ALA A C 1
ATOM 829 O O . ALA A 1 109 ? 11.583 -1.883 -2.177 1.00 95.19 109 ALA A O 1
ATOM 830 N N . ALA A 1 110 ? 12.652 -2.910 -3.863 1.00 93.06 110 ALA A N 1
ATOM 831 C CA . ALA A 1 110 ? 13.118 -4.047 -3.068 1.00 93.06 110 ALA A CA 1
ATOM 832 C C . ALA A 1 110 ? 14.041 -3.605 -1.922 1.00 93.06 110 ALA A C 1
ATOM 834 O O . ALA A 1 110 ? 13.841 -4.001 -0.773 1.00 93.06 110 ALA A O 1
ATOM 835 N N . ARG A 1 111 ? 15.019 -2.734 -2.209 1.00 93.06 111 ARG A N 1
ATOM 836 C CA . ARG A 1 111 ? 15.909 -2.163 -1.186 1.00 93.06 111 ARG A CA 1
ATOM 837 C C . ARG A 1 111 ? 15.122 -1.391 -0.135 1.00 93.06 111 ARG A C 1
ATOM 839 O O . ARG A 1 111 ? 15.375 -1.579 1.052 1.00 93.06 111 ARG A O 1
ATOM 846 N N . LEU A 1 112 ? 14.148 -0.581 -0.550 1.00 94.88 112 LEU A N 1
ATOM 847 C CA . LEU A 1 112 ? 13.293 0.163 0.373 1.00 94.88 112 LEU A CA 1
ATOM 848 C C . LEU A 1 112 ? 12.504 -0.777 1.296 1.00 94.88 112 LEU A C 1
ATOM 850 O O . LEU A 1 112 ? 12.475 -0.554 2.505 1.00 94.88 112 LEU A O 1
ATOM 854 N N . MET A 1 113 ? 11.930 -1.858 0.754 1.00 93.56 113 MET A N 1
ATOM 855 C CA . MET A 1 113 ? 11.246 -2.891 1.542 1.00 93.56 113 MET A CA 1
ATOM 856 C C . MET A 1 113 ? 12.168 -3.546 2.576 1.00 93.56 113 MET A C 1
ATOM 858 O O . MET A 1 113 ? 11.759 -3.750 3.717 1.00 93.56 113 MET A O 1
ATOM 862 N N . THR A 1 114 ? 13.406 -3.867 2.196 1.00 91.12 114 THR A N 1
ATOM 863 C CA . THR A 1 114 ? 14.385 -4.489 3.098 1.00 91.12 114 THR A CA 1
ATOM 864 C C . THR A 1 114 ? 14.817 -3.531 4.202 1.00 91.12 114 THR A C 1
ATOM 866 O O . THR A 1 114 ? 14.702 -3.870 5.375 1.00 91.12 114 THR A O 1
ATOM 869 N N . VAL A 1 115 ? 15.251 -2.319 3.842 1.00 93.12 115 VAL A N 1
ATOM 870 C CA . VAL A 1 115 ? 15.758 -1.316 4.796 1.00 93.12 115 VAL A CA 1
ATOM 871 C C . VAL A 1 115 ? 14.683 -0.896 5.793 1.00 93.12 115 VAL A C 1
ATOM 873 O O . VAL A 1 115 ? 14.976 -0.668 6.962 1.00 93.12 115 VAL A O 1
ATOM 876 N N . ARG A 1 116 ? 13.429 -0.793 5.346 1.00 92.94 116 ARG A N 1
ATOM 877 C CA . ARG A 1 116 ? 12.308 -0.386 6.203 1.00 92.94 116 ARG A CA 1
ATOM 878 C C . ARG A 1 116 ? 11.595 -1.559 6.871 1.00 92.94 116 ARG A C 1
ATOM 880 O O . ARG A 1 116 ? 10.632 -1.331 7.590 1.00 92.94 116 ARG A O 1
ATOM 887 N N . GLY A 1 117 ? 12.020 -2.799 6.618 1.00 89.38 117 GLY A N 1
ATOM 888 C CA . GLY A 1 117 ? 11.397 -3.994 7.190 1.00 89.38 117 GLY A CA 1
ATOM 889 C C . GLY A 1 117 ? 9.960 -4.252 6.720 1.00 89.38 117 GLY A C 1
ATOM 890 O O . GLY A 1 117 ? 9.254 -5.058 7.320 1.00 89.38 117 GLY A O 1
ATOM 891 N N . VAL A 1 118 ? 9.508 -3.609 5.639 1.00 89.38 118 VAL A N 1
ATOM 892 C CA . VAL A 1 118 ? 8.133 -3.738 5.137 1.00 89.38 118 VAL A CA 1
ATOM 893 C C . VAL A 1 118 ? 8.035 -4.790 4.033 1.00 89.38 118 VAL A C 1
ATOM 895 O O . VAL A 1 118 ? 8.962 -5.027 3.254 1.00 89.38 118 VAL A O 1
ATOM 898 N N . LYS A 1 119 ? 6.887 -5.468 3.958 1.00 89.12 119 LYS A N 1
ATOM 899 C CA . LYS A 1 119 ? 6.608 -6.489 2.926 1.00 89.12 119 LYS A CA 1
ATOM 900 C C . LYS A 1 119 ? 5.903 -5.914 1.695 1.00 89.12 119 LYS A C 1
ATOM 902 O O . LYS A 1 119 ? 5.815 -6.586 0.665 1.00 89.12 119 LYS A O 1
ATOM 907 N N . ARG A 1 120 ? 5.353 -4.705 1.830 1.00 91.56 120 ARG A N 1
ATOM 908 C CA . ARG A 1 120 ? 4.509 -4.029 0.845 1.00 91.56 120 ARG A CA 1
ATOM 909 C C . ARG A 1 120 ? 4.735 -2.532 0.906 1.00 91.56 120 ARG A C 1
ATOM 911 O O . ARG A 1 120 ? 5.030 -2.007 1.975 1.00 91.56 120 ARG A O 1
ATOM 918 N N . LEU A 1 121 ? 4.543 -1.873 -0.227 1.00 96.19 121 LEU A N 1
ATOM 919 C CA . LEU A 1 121 ? 4.631 -0.428 -0.362 1.00 96.19 121 LEU A CA 1
ATOM 920 C C . LEU A 1 121 ? 3.376 0.080 -1.080 1.00 96.19 121 LEU A C 1
ATOM 922 O O . LEU A 1 121 ? 3.075 -0.404 -2.178 1.00 96.19 121 LEU A O 1
ATOM 926 N N . PRO A 1 122 ? 2.643 1.048 -0.508 1.00 97.50 122 PRO A N 1
ATOM 927 C CA . PRO A 1 122 ? 1.725 1.869 -1.275 1.00 97.50 122 PRO A CA 1
ATOM 928 C C . PRO A 1 122 ? 2.500 2.626 -2.356 1.00 97.50 122 PRO A C 1
ATOM 930 O O . PRO A 1 122 ? 3.537 3.239 -2.091 1.00 97.50 122 PRO A O 1
ATOM 933 N N . VAL A 1 123 ? 1.989 2.568 -3.578 1.00 98.19 123 VAL A N 1
ATOM 934 C CA . VAL A 1 123 ? 2.508 3.313 -4.720 1.00 98.19 123 VAL A CA 1
ATOM 935 C C . VAL A 1 123 ? 1.730 4.613 -4.813 1.00 98.19 123 VAL A C 1
ATOM 937 O O . VAL A 1 123 ? 0.502 4.577 -4.909 1.00 98.19 123 VAL A O 1
ATOM 940 N N . VAL A 1 124 ? 2.424 5.746 -4.776 1.00 98.00 124 VAL A N 1
ATOM 941 C CA . VAL A 1 124 ? 1.806 7.078 -4.764 1.00 98.00 124 VAL A CA 1
ATOM 942 C C . VAL A 1 124 ? 2.361 7.964 -5.870 1.00 98.00 124 VAL A C 1
ATOM 944 O O . VAL A 1 124 ? 3.498 7.785 -6.307 1.00 98.00 124 VAL A O 1
ATOM 947 N N . ASP A 1 125 ? 1.557 8.914 -6.341 1.00 96.75 125 ASP A N 1
ATOM 948 C CA . ASP A 1 125 ? 2.047 9.975 -7.224 1.00 96.75 125 ASP A CA 1
ATOM 949 C C . ASP A 1 125 ? 2.767 11.096 -6.449 1.00 96.75 125 ASP A C 1
ATOM 951 O O . ASP A 1 125 ? 2.956 11.020 -5.234 1.00 96.75 125 ASP A O 1
ATOM 955 N N . ALA A 1 126 ? 3.174 12.153 -7.159 1.00 94.94 126 ALA A N 1
ATOM 956 C CA . ALA A 1 126 ? 3.851 13.307 -6.565 1.00 94.94 126 ALA A CA 1
ATOM 957 C C . ALA A 1 126 ? 3.004 14.041 -5.504 1.00 94.94 126 ALA A C 1
ATOM 959 O O . ALA A 1 126 ? 3.562 14.700 -4.632 1.00 94.94 126 ALA A O 1
ATOM 960 N N . GLY A 1 127 ? 1.672 13.917 -5.556 1.00 94.81 127 GLY A N 1
ATOM 961 C CA . GLY A 1 127 ? 0.748 14.480 -4.572 1.00 94.81 127 GLY A CA 1
ATOM 962 C C . GLY A 1 127 ? 0.498 13.573 -3.364 1.00 94.81 127 GLY A C 1
ATOM 963 O O . GLY A 1 127 ? -0.269 13.950 -2.476 1.00 94.81 127 GLY A O 1
ATOM 964 N N . GLY A 1 128 ? 1.114 12.386 -3.316 1.00 95.06 128 GLY A N 1
ATOM 965 C CA . GLY A 1 128 ? 0.896 11.392 -2.264 1.00 95.06 128 GLY A CA 1
ATOM 966 C C . GLY A 1 128 ? -0.403 10.597 -2.424 1.00 95.06 128 GLY A C 1
ATOM 967 O O . GLY A 1 128 ? -0.791 9.872 -1.503 1.00 95.06 128 GLY A O 1
ATOM 968 N N . VAL A 1 129 ? -1.082 10.719 -3.569 1.00 97.19 129 VAL A N 1
ATOM 969 C CA . VAL A 1 129 ? -2.340 10.018 -3.844 1.00 97.19 129 VAL A CA 1
ATOM 970 C C . VAL A 1 129 ? -2.048 8.572 -4.221 1.00 97.19 129 VAL A C 1
ATOM 972 O O . VAL A 1 129 ? -1.157 8.294 -5.026 1.00 97.19 129 VAL A O 1
ATOM 975 N N . LEU A 1 130 ? -2.812 7.643 -3.648 1.00 97.12 130 LEU A N 1
ATOM 976 C CA . LEU A 1 130 ? -2.671 6.210 -3.888 1.00 97.12 130 LEU A CA 1
ATOM 977 C C . LEU A 1 130 ? -2.944 5.852 -5.360 1.00 97.12 130 LEU A C 1
ATOM 979 O O . LEU A 1 130 ? -4.032 6.082 -5.885 1.00 97.12 130 LEU A O 1
ATOM 983 N N . ARG A 1 131 ? -1.964 5.228 -6.017 1.00 97.56 131 ARG A N 1
ATOM 984 C CA . ARG A 1 131 ? -2.052 4.720 -7.400 1.00 97.56 131 ARG A CA 1
ATOM 985 C C . ARG A 1 131 ? -1.979 3.199 -7.500 1.00 97.56 131 ARG A C 1
ATOM 987 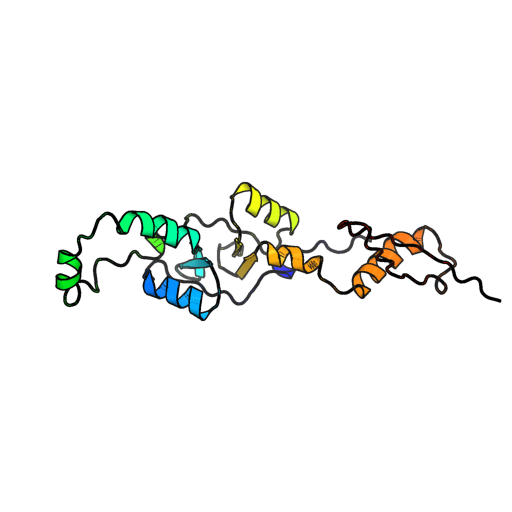O O . ARG A 1 131 ? -2.365 2.633 -8.522 1.00 97.56 131 ARG A O 1
ATOM 994 N N . GLY A 1 132 ? -1.492 2.535 -6.458 1.00 95.25 132 GLY A N 1
ATOM 995 C CA . GLY A 1 132 ? -1.369 1.086 -6.426 1.00 95.25 132 GLY A CA 1
ATOM 996 C C . GLY A 1 132 ? -0.722 0.581 -5.145 1.00 95.25 132 GLY A C 1
ATOM 997 O O . GLY A 1 132 ? -0.408 1.351 -4.241 1.00 95.25 132 GLY A O 1
ATOM 998 N N . VAL A 1 133 ? -0.501 -0.725 -5.070 1.00 95.38 133 VAL A N 1
ATOM 999 C CA . VAL A 1 133 ? 0.334 -1.366 -4.047 1.00 95.38 133 VAL A CA 1
ATOM 1000 C C . VAL A 1 133 ? 1.270 -2.342 -4.743 1.00 95.38 133 VAL A C 1
ATOM 1002 O O . VAL A 1 133 ? 0.882 -3.008 -5.704 1.00 95.38 133 VAL A O 1
ATOM 1005 N N . VAL A 1 134 ? 2.499 -2.436 -4.246 1.00 95.19 134 VAL A N 1
ATOM 1006 C CA . VAL A 1 134 ? 3.473 -3.435 -4.682 1.00 95.19 134 VAL A CA 1
ATOM 1007 C C . VAL A 1 134 ? 3.959 -4.242 -3.481 1.00 95.19 134 VAL A C 1
ATOM 1009 O O . VAL A 1 134 ? 4.283 -3.691 -2.427 1.00 95.19 134 VAL A O 1
ATOM 1012 N N . SER A 1 135 ? 3.976 -5.563 -3.618 1.00 92.00 135 SER A N 1
ATOM 1013 C CA . SER A 1 135 ? 4.509 -6.514 -2.641 1.00 92.00 135 SER A CA 1
ATOM 1014 C C . SER A 1 135 ? 5.805 -7.152 -3.138 1.00 92.00 135 SER A C 1
ATOM 1016 O O . SER A 1 135 ? 6.120 -7.090 -4.324 1.00 92.00 135 SER A O 1
ATOM 1018 N N . ARG A 1 136 ? 6.549 -7.823 -2.250 1.00 90.38 136 ARG A N 1
ATOM 1019 C CA . ARG A 1 136 ? 7.751 -8.584 -2.647 1.00 90.38 136 ARG A CA 1
ATOM 1020 C C . ARG A 1 136 ? 7.465 -9.603 -3.756 1.00 90.38 136 ARG A C 1
ATOM 1022 O O . ARG A 1 136 ? 8.258 -9.719 -4.680 1.00 90.38 136 ARG A O 1
ATOM 1029 N N . SER A 1 137 ? 6.324 -10.291 -3.697 1.00 87.38 137 SER A N 1
ATOM 1030 C CA . SER A 1 137 ? 5.915 -11.252 -4.728 1.00 87.38 137 SER A CA 1
ATOM 1031 C C . SER A 1 137 ? 5.637 -10.581 -6.073 1.00 87.38 137 SER A C 1
ATOM 1033 O O . SER A 1 137 ? 5.933 -11.167 -7.107 1.00 87.38 137 SER A O 1
ATOM 1035 N N . ASP A 1 138 ? 5.124 -9.345 -6.078 1.00 90.00 138 ASP A N 1
ATOM 1036 C CA . ASP A 1 138 ? 4.918 -8.585 -7.317 1.00 90.00 138 ASP A CA 1
ATOM 1037 C C . ASP A 1 138 ? 6.247 -8.229 -7.986 1.00 90.00 138 ASP A C 1
ATOM 1039 O O . ASP A 1 138 ? 6.370 -8.356 -9.201 1.00 90.00 138 ASP A O 1
ATOM 1043 N N . LEU A 1 139 ? 7.265 -7.866 -7.195 1.00 88.75 139 LEU A N 1
ATOM 1044 C CA . LEU A 1 139 ? 8.611 -7.583 -7.708 1.00 88.75 139 LEU A CA 1
ATOM 1045 C C . LEU A 1 139 ? 9.253 -8.808 -8.379 1.00 88.75 139 LEU A C 1
ATOM 1047 O O . LEU A 1 139 ? 10.106 -8.643 -9.244 1.00 88.75 139 LEU A O 1
ATOM 1051 N N . LEU A 1 140 ? 8.840 -10.024 -8.005 1.00 84.19 140 LEU A N 1
ATOM 1052 C CA . LEU A 1 140 ? 9.347 -11.270 -8.583 1.00 84.19 140 LEU A CA 1
ATOM 1053 C C . LEU A 1 140 ? 8.614 -11.701 -9.862 1.00 84.19 140 LEU A C 1
ATOM 1055 O O . LEU A 1 140 ? 9.122 -12.557 -10.581 1.00 84.19 140 LEU A O 1
ATOM 1059 N N . LYS A 1 141 ? 7.456 -11.108 -10.191 1.00 78.19 141 LYS A N 1
ATOM 1060 C CA . LYS A 1 141 ? 6.658 -11.491 -11.374 1.00 78.19 141 LYS A CA 1
ATOM 1061 C C . LYS A 1 141 ? 7.416 -11.337 -12.695 1.00 78.19 141 LYS A C 1
ATOM 1063 O O . LYS A 1 141 ? 7.115 -12.057 -13.639 1.00 78.19 141 LYS A O 1
ATOM 1068 N N . VAL A 1 142 ? 8.407 -10.446 -12.759 1.00 75.44 142 VAL A N 1
ATOM 1069 C CA . VAL A 1 142 ? 9.260 -10.277 -13.949 1.00 75.44 142 VAL A CA 1
ATOM 1070 C C . VAL A 1 142 ? 10.137 -11.500 -14.235 1.00 75.44 142 VAL A C 1
ATOM 1072 O O . VAL A 1 142 ? 10.461 -11.739 -15.389 1.00 75.44 142 VAL A O 1
ATOM 1075 N N . PHE A 1 143 ? 10.461 -12.301 -13.214 1.00 63.56 143 PHE A N 1
ATOM 1076 C CA . PHE A 1 143 ? 11.268 -13.523 -13.337 1.00 63.56 143 PHE A CA 1
ATOM 1077 C C . PHE A 1 143 ? 10.425 -14.790 -13.552 1.00 63.56 143 PHE A C 1
ATOM 1079 O O . PHE A 1 143 ? 10.978 -15.868 -13.735 1.00 63.56 143 PHE A O 1
ATOM 1086 N N . LEU A 1 144 ? 9.092 -14.678 -13.509 1.00 58.72 144 LEU A N 1
ATOM 1087 C CA . LEU A 1 144 ? 8.151 -15.795 -13.675 1.00 58.72 144 LEU A CA 1
ATOM 1088 C C . LEU A 1 144 ? 7.522 -15.827 -15.077 1.00 58.72 144 LEU A C 1
ATOM 1090 O O . LEU A 1 144 ? 6.459 -16.420 -15.267 1.00 58.72 144 LEU A O 1
ATOM 1094 N N . ARG A 1 145 ? 8.148 -15.166 -16.059 1.00 47.66 145 ARG A N 1
ATOM 1095 C CA . ARG A 1 145 ? 7.691 -15.209 -17.450 1.00 47.66 145 ARG A CA 1
ATOM 1096 C C . ARG A 1 145 ? 8.083 -16.543 -18.106 1.00 47.66 145 ARG A C 1
ATOM 1098 O O . ARG A 1 145 ? 9.185 -17.024 -17.850 1.00 47.66 145 ARG A O 1
ATOM 1105 N N . PRO A 1 146 ? 7.190 -17.147 -18.914 1.00 51.44 146 PRO A N 1
ATOM 1106 C CA . PRO A 1 146 ? 7.481 -18.376 -19.646 1.00 51.44 146 PRO A CA 1
ATOM 1107 C C . PRO A 1 146 ? 8.693 -18.203 -20.576 1.00 51.44 146 PRO A C 1
ATOM 1109 O O . PRO A 1 146 ? 8.943 -17.108 -21.079 1.00 51.44 146 PRO A O 1
ATOM 1112 N N . ASP A 1 147 ? 9.414 -19.308 -20.794 1.00 49.81 147 ASP A N 1
ATOM 1113 C CA . ASP A 1 147 ? 10.740 -19.433 -21.429 1.00 49.81 147 ASP A CA 1
ATOM 1114 C C . ASP A 1 147 ? 10.919 -18.723 -22.796 1.00 49.81 147 ASP A C 1
ATOM 1116 O O . ASP A 1 147 ? 12.049 -18.544 -23.253 1.00 49.81 147 ASP A O 1
ATOM 1120 N N . GLU A 1 148 ? 9.842 -18.279 -23.450 1.00 48.66 148 GLU A N 1
ATOM 1121 C CA . GLU A 1 148 ? 9.884 -17.598 -24.751 1.00 48.66 148 GLU A CA 1
ATOM 1122 C C . GLU A 1 148 ? 10.501 -16.190 -24.688 1.00 48.66 148 GLU A C 1
ATOM 1124 O O . GLU A 1 148 ? 11.240 -15.816 -25.601 1.00 48.66 148 GLU A O 1
ATOM 1129 N N . ASP A 1 149 ? 10.306 -15.452 -23.590 1.00 49.97 149 ASP A N 1
ATOM 1130 C CA . ASP A 1 149 ? 10.908 -14.119 -23.413 1.00 49.97 149 ASP A CA 1
ATOM 1131 C C . ASP A 1 149 ? 12.396 -14.216 -23.018 1.00 49.97 149 ASP A C 1
ATOM 1133 O O . ASP A 1 149 ? 13.221 -13.432 -23.489 1.00 49.97 149 ASP A O 1
ATOM 1137 N N . LEU A 1 150 ? 12.766 -15.236 -22.229 1.00 48.88 150 LEU A N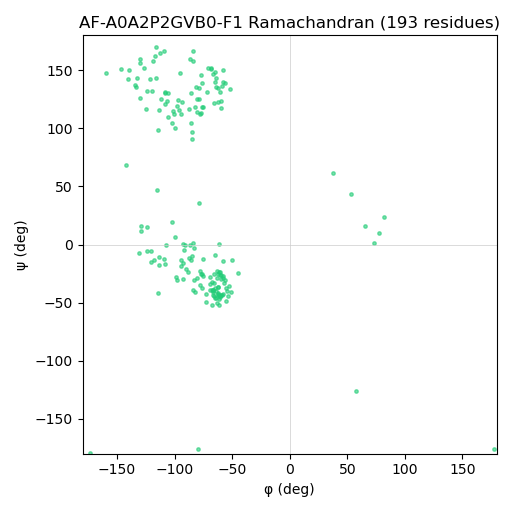 1
ATOM 1138 C CA . LEU A 1 150 ? 14.164 -15.536 -21.878 1.00 48.88 150 LEU A CA 1
ATOM 1139 C C . LEU A 1 150 ? 14.964 -15.995 -23.103 1.00 48.88 150 LEU A C 1
ATOM 1141 O O . LEU A 1 150 ? 16.119 -15.611 -23.279 1.00 48.88 150 LEU A O 1
ATOM 1145 N N . ALA A 1 151 ? 14.356 -16.795 -23.983 1.00 47.56 151 ALA A N 1
ATOM 1146 C CA . ALA A 1 151 ? 14.989 -17.218 -25.225 1.00 47.56 151 ALA A CA 1
ATOM 1147 C C . ALA A 1 151 ? 15.147 -16.062 -26.229 1.00 47.56 151 ALA A C 1
ATOM 1149 O O . ALA A 1 151 ? 16.070 -16.099 -27.041 1.00 47.56 151 ALA A O 1
ATOM 1150 N N . ALA A 1 152 ? 14.280 -15.045 -26.192 1.00 48.28 152 ALA A N 1
ATOM 1151 C CA . ALA A 1 152 ? 14.422 -13.840 -27.009 1.00 48.28 152 ALA A CA 1
ATOM 1152 C C . ALA A 1 152 ? 15.561 -12.934 -26.505 1.00 48.28 152 ALA A C 1
ATOM 1154 O O . ALA A 1 152 ? 16.371 -12.478 -27.311 1.00 48.28 152 ALA A O 1
ATOM 1155 N N . GLU A 1 153 ? 15.681 -12.753 -25.186 1.00 48.12 153 GLU A N 1
ATOM 1156 C CA . GLU A 1 153 ? 16.760 -11.975 -24.560 1.00 48.12 153 GLU A CA 1
ATOM 1157 C C . GLU A 1 153 ? 18.131 -12.658 -24.755 1.00 48.12 153 GLU A C 1
ATOM 1159 O O . GLU A 1 153 ? 19.082 -12.029 -25.210 1.00 48.12 153 GLU A O 1
ATOM 1164 N N . VAL A 1 154 ? 18.223 -13.984 -24.574 1.00 53.03 154 VAL A N 1
ATOM 1165 C CA . VAL A 1 154 ? 19.471 -14.743 -24.810 1.00 53.03 154 VAL A CA 1
ATOM 1166 C C . VAL A 1 154 ? 19.853 -14.816 -26.299 1.00 53.03 154 VAL A C 1
ATOM 1168 O O . VAL A 1 154 ? 21.037 -14.714 -26.630 1.00 53.03 154 VAL A O 1
ATOM 1171 N N . ARG A 1 155 ? 18.893 -14.975 -27.228 1.00 49.09 155 ARG A N 1
ATOM 1172 C CA . ARG A 1 155 ? 19.198 -14.999 -28.676 1.00 49.09 155 ARG A CA 1
ATOM 1173 C C . ARG A 1 155 ? 19.736 -13.661 -29.178 1.00 49.09 155 ARG A C 1
ATOM 1175 O O . ARG A 1 155 ? 20.630 -13.667 -30.020 1.00 49.09 155 ARG A O 1
ATOM 1182 N N . HIS A 1 156 ? 19.217 -12.547 -28.671 1.00 46.66 156 HIS A N 1
ATOM 1183 C CA . HIS A 1 156 ? 19.620 -11.221 -29.133 1.00 46.66 156 HIS A CA 1
ATOM 1184 C C . HIS A 1 156 ? 20.918 -10.742 -28.461 1.00 46.66 156 HIS A C 1
ATOM 1186 O O . HIS A 1 156 ? 21.807 -10.240 -29.144 1.00 46.66 156 HIS A O 1
ATOM 1192 N N . ASP A 1 157 ? 21.084 -10.978 -27.153 1.00 47.47 157 ASP A N 1
ATOM 1193 C CA . ASP A 1 157 ? 22.221 -10.424 -26.402 1.00 47.47 157 ASP A CA 1
ATOM 1194 C C . ASP A 1 157 ? 23.465 -11.329 -26.379 1.00 47.47 157 ASP A C 1
ATOM 1196 O O . ASP A 1 157 ? 24.574 -10.838 -26.159 1.00 47.47 157 ASP A O 1
ATOM 1200 N N . VAL A 1 158 ? 23.321 -12.640 -26.621 1.00 45.97 158 VAL A N 1
ATOM 1201 C CA . VAL A 1 158 ? 24.443 -13.600 -26.551 1.00 45.97 158 VAL A CA 1
ATOM 1202 C C . VAL A 1 158 ? 24.774 -14.225 -27.908 1.00 45.97 158 VAL A C 1
ATOM 1204 O O . VAL A 1 158 ? 25.949 -14.364 -28.243 1.00 45.97 158 VAL A O 1
ATOM 1207 N N . VAL A 1 159 ? 23.777 -14.599 -28.718 1.00 46.59 159 VAL A N 1
ATOM 1208 C CA . VAL A 1 159 ? 24.018 -15.366 -29.961 1.00 46.59 159 VAL A CA 1
ATOM 1209 C C . VAL A 1 159 ? 24.386 -14.464 -31.143 1.00 46.59 159 VAL A C 1
ATOM 1211 O O . VAL A 1 159 ? 25.281 -14.805 -31.915 1.00 46.59 159 VAL A O 1
ATOM 1214 N N . GLU A 1 160 ? 23.751 -13.302 -31.277 1.00 42.12 160 GLU A N 1
ATOM 1215 C CA . GLU A 1 160 ? 23.958 -12.388 -32.410 1.00 42.12 160 GLU A CA 1
ATOM 1216 C C . GLU A 1 160 ? 25.356 -11.730 -32.454 1.00 42.12 160 GLU A C 1
ATOM 1218 O O . GLU A 1 160 ? 25.938 -11.658 -33.540 1.00 42.12 160 GLU A O 1
ATOM 1223 N N . PRO A 1 161 ? 25.962 -11.326 -31.316 1.00 47.88 161 PRO A N 1
ATOM 1224 C CA . PRO A 1 161 ? 27.323 -10.783 -31.302 1.00 47.88 161 PRO A CA 1
ATOM 1225 C C . PRO A 1 161 ? 28.423 -11.844 -31.458 1.00 47.88 161 PRO A C 1
ATOM 1227 O O . PRO A 1 161 ? 29.512 -11.524 -31.932 1.00 47.88 161 PRO A O 1
ATOM 1230 N N . LEU A 1 162 ? 28.169 -13.092 -31.042 1.00 45.03 162 LEU A N 1
ATOM 1231 C CA . LEU A 1 162 ? 29.184 -14.155 -31.004 1.00 45.03 162 LEU A CA 1
ATOM 1232 C C . LEU A 1 162 ? 29.130 -15.098 -32.218 1.00 45.03 162 LEU A C 1
ATOM 1234 O O . LEU A 1 162 ? 30.165 -15.636 -32.604 1.00 45.03 162 LEU A O 1
ATOM 1238 N N . PHE A 1 163 ? 27.963 -15.288 -32.850 1.00 45.78 163 PHE A N 1
ATOM 1239 C CA . PHE A 1 163 ? 27.778 -16.233 -33.963 1.00 45.78 163 PHE A CA 1
ATOM 1240 C C . PHE A 1 163 ? 26.816 -15.706 -35.055 1.00 45.78 163 PHE A C 1
ATOM 1242 O O . PHE A 1 163 ? 25.747 -16.282 -35.282 1.00 45.78 163 PHE A O 1
ATOM 1249 N N . PRO A 1 164 ? 27.205 -14.661 -35.812 1.00 47.62 164 PRO A N 1
ATOM 1250 C CA . PRO A 1 164 ? 26.338 -13.976 -36.782 1.00 47.62 164 PRO A CA 1
ATOM 1251 C C . PRO A 1 164 ? 25.881 -14.819 -37.995 1.00 47.62 164 PRO A C 1
ATOM 1253 O O . PRO A 1 164 ? 25.011 -14.384 -38.748 1.00 47.62 164 PRO A O 1
ATOM 1256 N N . LEU A 1 165 ? 26.425 -16.026 -38.209 1.00 43.00 165 LEU A N 1
ATOM 1257 C CA . LEU A 1 165 ? 26.129 -16.863 -39.388 1.00 43.00 165 LEU A CA 1
ATOM 1258 C C . LEU A 1 165 ? 25.261 -18.108 -39.124 1.00 43.00 165 LEU A C 1
ATOM 1260 O O . LEU A 1 165 ? 24.921 -18.804 -40.076 1.00 43.00 165 LEU A O 1
ATOM 1264 N N . SER A 1 166 ? 24.824 -18.381 -37.890 1.00 50.97 166 SER A N 1
ATOM 1265 C CA . SER A 1 166 ? 24.039 -19.597 -37.573 1.00 50.97 166 SER A CA 1
ATOM 1266 C C . SER A 1 166 ? 22.614 -19.291 -37.113 1.00 50.97 166 SER A C 1
ATOM 1268 O O . SER A 1 166 ? 22.112 -19.856 -36.143 1.00 50.97 166 SER A O 1
ATOM 1270 N N . ARG A 1 167 ? 21.927 -18.405 -37.842 1.00 42.38 167 ARG A N 1
ATOM 1271 C CA . ARG A 1 167 ? 20.566 -17.938 -37.520 1.00 42.38 167 ARG A CA 1
ATOM 1272 C C . ARG A 1 167 ? 19.498 -19.038 -37.410 1.00 42.38 167 ARG A C 1
ATOM 1274 O O . ARG A 1 167 ? 18.398 -18.745 -36.954 1.00 42.38 167 ARG A O 1
ATOM 1281 N N . HIS A 1 168 ? 19.748 -20.268 -37.869 1.00 46.31 168 HIS A N 1
ATOM 1282 C CA . HIS A 1 168 ? 18.721 -21.321 -37.990 1.00 46.31 168 HIS A CA 1
ATOM 1283 C C . HIS A 1 168 ? 19.104 -22.674 -37.350 1.00 46.31 168 HIS A C 1
ATOM 1285 O O . HIS A 1 168 ? 18.418 -23.666 -37.588 1.00 46.31 168 HIS A O 1
ATOM 1291 N N . GLN A 1 169 ? 20.173 -22.758 -36.546 1.00 44.28 169 GLN A N 1
ATOM 1292 C CA . GLN A 1 169 ? 20.683 -24.056 -36.057 1.00 44.28 169 GLN A CA 1
ATOM 1293 C C . GLN A 1 169 ? 20.919 -24.160 -34.545 1.00 44.28 169 GLN A C 1
ATOM 1295 O O . GLN A 1 169 ? 21.569 -25.108 -34.113 1.00 44.28 169 GLN A O 1
ATOM 1300 N N . VAL A 1 170 ? 20.370 -23.250 -33.735 1.00 45.66 170 VAL A N 1
ATOM 1301 C CA . VAL A 1 170 ? 20.508 -23.303 -32.268 1.00 45.66 170 VAL A CA 1
ATOM 1302 C C . VAL A 1 170 ? 19.195 -23.761 -31.629 1.00 45.66 170 VAL A C 1
ATOM 1304 O O . VAL A 1 170 ? 18.200 -23.034 -31.640 1.00 45.66 170 VAL A O 1
ATOM 1307 N N . ASP A 1 171 ? 19.201 -24.978 -31.083 1.00 44.56 171 ASP A N 1
ATOM 1308 C CA . ASP A 1 171 ? 18.095 -25.574 -30.321 1.00 44.56 171 ASP A CA 1
ATOM 1309 C C . ASP A 1 171 ? 18.436 -25.463 -28.824 1.00 44.56 171 ASP A C 1
ATOM 1311 O O . ASP A 1 171 ? 19.436 -26.019 -28.371 1.00 44.56 171 ASP A O 1
ATOM 1315 N N . VAL A 1 172 ? 17.658 -24.686 -28.065 1.00 45.62 172 VAL A N 1
ATOM 1316 C CA . VAL A 1 172 ? 17.881 -24.478 -26.624 1.00 45.62 172 VAL A CA 1
A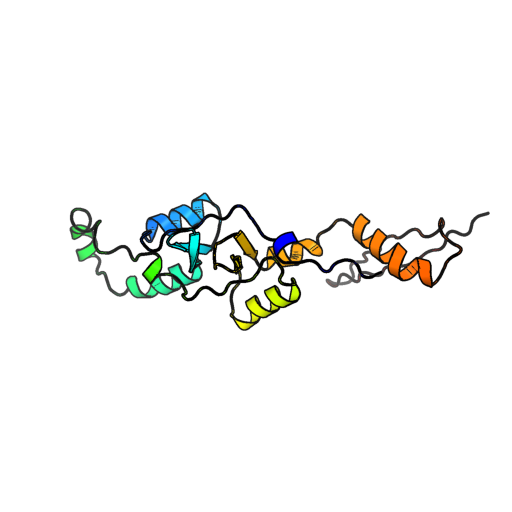TOM 1317 C C . VAL A 1 172 ? 17.008 -25.473 -25.875 1.00 45.62 172 VAL A C 1
ATOM 1319 O O . VAL A 1 172 ? 15.783 -25.368 -25.901 1.00 45.62 172 VAL A O 1
ATOM 1322 N N . ARG A 1 173 ? 17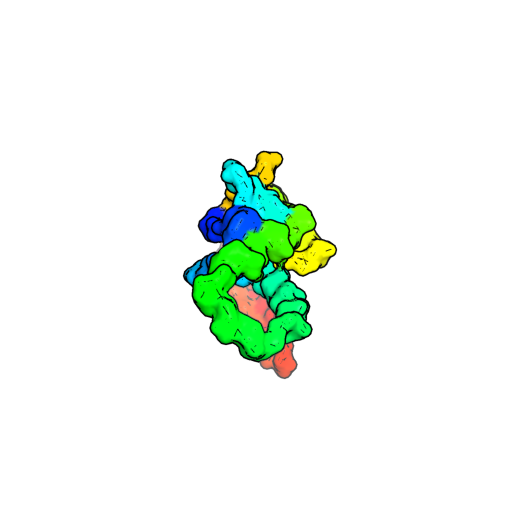.631 -26.444 -25.203 1.00 43.88 173 ARG A N 1
ATOM 1323 C CA . ARG A 1 173 ? 16.918 -27.455 -24.415 1.00 43.88 173 ARG A CA 1
ATOM 1324 C C . ARG A 1 173 ? 17.334 -27.388 -22.958 1.00 43.88 173 ARG A C 1
ATOM 1326 O O . ARG A 1 173 ? 18.518 -27.369 -22.633 1.00 43.88 173 ARG A O 1
ATOM 1333 N N . ARG A 1 174 ? 16.341 -27.388 -22.072 1.00 37.91 174 ARG A N 1
ATOM 1334 C CA . ARG A 1 174 ? 16.553 -27.453 -20.628 1.00 37.91 174 ARG A CA 1
ATOM 1335 C C . ARG A 1 174 ? 16.891 -28.890 -20.234 1.00 37.91 174 ARG A C 1
ATOM 1337 O O . ARG A 1 174 ? 16.034 -29.766 -20.312 1.00 37.91 174 ARG A O 1
ATOM 1344 N N . LEU A 1 175 ? 18.119 -29.123 -19.778 1.00 41.53 175 LEU A N 1
ATOM 1345 C CA . LEU A 1 175 ? 18.516 -30.375 -19.138 1.00 41.53 175 LEU A CA 1
ATOM 1346 C C . LEU A 1 175 ? 18.500 -30.165 -17.624 1.00 41.53 175 LEU A C 1
ATOM 1348 O O . LEU A 1 175 ? 19.410 -29.575 -17.051 1.00 41.53 175 LEU A O 1
ATOM 1352 N N . ALA A 1 176 ? 17.431 -30.620 -16.973 1.00 39.22 176 ALA A N 1
ATOM 1353 C CA . ALA A 1 176 ? 17.378 -30.701 -15.519 1.00 39.22 176 ALA A CA 1
ATOM 1354 C C . ALA A 1 176 ? 17.761 -32.124 -15.104 1.00 39.22 176 ALA A C 1
ATOM 1356 O O . ALA A 1 176 ? 17.045 -33.075 -15.421 1.00 39.22 176 ALA A O 1
ATOM 1357 N N . ARG A 1 177 ? 18.883 -32.280 -14.395 1.00 35.47 177 ARG A N 1
ATOM 1358 C CA . ARG A 1 177 ? 19.258 -33.552 -13.770 1.00 35.47 177 ARG A CA 1
ATOM 1359 C C . ARG A 1 177 ? 19.211 -33.371 -12.259 1.00 35.47 177 ARG A C 1
ATOM 1361 O O . ARG A 1 177 ? 19.964 -32.578 -11.708 1.00 35.47 177 ARG A O 1
ATOM 1368 N N . ALA A 1 178 ? 18.305 -34.085 -11.599 1.00 31.88 178 ALA A N 1
ATOM 1369 C CA . ALA A 1 178 ? 18.256 -34.116 -10.145 1.00 31.88 178 ALA A CA 1
ATOM 1370 C C . ALA A 1 178 ? 19.385 -35.018 -9.631 1.00 31.88 178 ALA A C 1
ATOM 1372 O O . ALA A 1 178 ? 19.408 -36.212 -9.936 1.00 31.88 178 ALA A O 1
ATOM 1373 N N . VAL A 1 179 ? 20.313 -34.450 -8.864 1.00 39.94 179 VAL A N 1
ATOM 1374 C CA . VAL A 1 179 ? 21.291 -35.204 -8.074 1.00 39.94 179 VAL A CA 1
ATOM 1375 C C . VAL A 1 179 ? 21.135 -34.725 -6.635 1.00 39.94 179 VAL A C 1
ATOM 1377 O O . VAL A 1 179 ? 21.278 -33.537 -6.369 1.00 39.94 179 VAL A O 1
ATOM 1380 N N . GLU A 1 180 ? 20.735 -35.636 -5.744 1.00 39.91 180 GLU A N 1
ATOM 1381 C CA . GLU A 1 180 ? 20.684 -35.452 -4.281 1.00 39.91 180 GLU A CA 1
ATOM 1382 C C . GLU A 1 180 ? 20.241 -34.055 -3.805 1.00 39.91 180 GLU A C 1
ATOM 1384 O O . GLU A 1 180 ? 20.973 -33.325 -3.146 1.00 39.91 180 GLU A O 1
ATOM 1389 N N . GLY A 1 181 ? 19.014 -33.659 -4.156 1.00 39.84 181 GLY A N 1
ATOM 1390 C CA . GLY A 1 181 ? 18.388 -32.449 -3.606 1.00 39.84 181 GLY A CA 1
ATOM 1391 C C . GLY A 1 181 ? 18.937 -31.113 -4.123 1.00 39.84 181 GLY A C 1
ATOM 1392 O O . GLY A 1 181 ? 18.420 -30.070 -3.727 1.00 39.84 181 GLY A O 1
ATOM 1393 N N . VAL A 1 182 ? 19.907 -31.118 -5.042 1.00 28.75 182 VAL A N 1
ATOM 1394 C CA . VAL A 1 182 ? 20.375 -29.921 -5.750 1.00 28.75 182 VAL A CA 1
ATOM 1395 C C . VAL A 1 182 ? 19.906 -29.992 -7.202 1.00 28.75 182 VAL A C 1
ATOM 1397 O O . VAL A 1 182 ? 20.209 -30.933 -7.937 1.00 28.75 182 VAL A O 1
ATOM 1400 N N . VAL A 1 183 ? 19.128 -28.993 -7.623 1.00 34.09 183 VAL A N 1
ATOM 1401 C CA . VAL A 1 183 ? 18.757 -28.826 -9.033 1.00 34.09 183 VAL A CA 1
ATOM 1402 C C . VAL A 1 183 ? 19.881 -28.049 -9.712 1.00 34.09 183 VAL A C 1
ATOM 1404 O O . VAL A 1 183 ? 19.931 -26.825 -9.624 1.00 34.09 183 VAL A O 1
ATOM 1407 N N . ASP A 1 184 ? 20.788 -28.767 -10.370 1.00 26.11 184 ASP A N 1
ATOM 1408 C CA . ASP A 1 184 ? 21.794 -28.165 -11.247 1.00 26.11 184 ASP A CA 1
ATOM 1409 C C . ASP A 1 184 ? 21.134 -27.877 -12.607 1.00 26.11 184 ASP A C 1
ATOM 1411 O O . ASP A 1 184 ? 20.672 -28.792 -13.298 1.00 26.11 184 ASP A O 1
ATOM 1415 N N . VAL A 1 185 ? 21.005 -26.595 -12.957 1.00 33.06 185 VAL A N 1
ATOM 1416 C CA . VAL A 1 185 ? 20.426 -26.159 -14.234 1.00 33.06 185 VAL A CA 1
ATOM 1417 C C . VAL A 1 185 ? 21.570 -25.753 -15.147 1.00 33.06 185 VAL A C 1
ATOM 1419 O O . VAL A 1 185 ? 22.146 -24.677 -14.993 1.00 33.06 185 VAL A O 1
ATOM 1422 N N . ARG A 1 186 ? 21.880 -26.612 -16.120 1.00 36.09 186 ARG A N 1
ATOM 1423 C CA . ARG A 1 186 ? 22.867 -26.328 -17.164 1.00 36.09 186 ARG A CA 1
ATOM 1424 C C . ARG A 1 186 ? 22.152 -26.107 -18.488 1.00 36.09 186 ARG A C 1
ATOM 1426 O O . ARG A 1 186 ? 21.305 -26.905 -18.886 1.00 36.09 186 ARG A O 1
ATOM 1433 N N . CYS A 1 187 ? 22.501 -25.020 -19.162 1.00 34.06 187 CYS A N 1
ATOM 1434 C CA . CYS A 1 187 ? 22.085 -24.772 -20.535 1.00 34.06 187 CYS A CA 1
ATOM 1435 C C . CYS A 1 187 ? 23.228 -25.182 -21.459 1.00 34.06 187 CYS A C 1
ATOM 1437 O O . CYS A 1 187 ? 24.325 -24.635 -21.361 1.00 34.06 187 CYS A O 1
ATOM 1439 N N . GLU A 1 188 ? 22.970 -26.143 -22.340 1.00 41.00 188 GLU A N 1
ATOM 1440 C CA . GLU A 1 188 ? 23.924 -26.594 -23.350 1.00 41.00 188 GLU A CA 1
ATOM 1441 C C . GLU A 1 188 ? 23.453 -26.109 -24.725 1.00 41.00 188 GLU A C 1
ATOM 1443 O O . GLU A 1 188 ? 22.275 -26.220 -25.071 1.00 41.00 188 GLU A O 1
ATOM 1448 N N . LEU A 1 189 ? 24.366 -25.512 -25.489 1.00 42.03 189 LEU A N 1
ATOM 1449 C CA . LEU A 1 189 ? 24.103 -24.977 -26.822 1.00 42.03 189 LEU A CA 1
ATOM 1450 C C . LEU A 1 189 ? 24.606 -25.992 -27.849 1.00 42.03 189 LEU A C 1
ATOM 1452 O O . LEU A 1 189 ? 25.811 -26.197 -27.971 1.00 42.03 189 LEU A O 1
ATOM 1456 N N . ALA A 1 190 ? 23.695 -26.618 -28.594 1.00 42.47 190 ALA A N 1
ATOM 1457 C CA . ALA A 1 190 ? 24.051 -27.525 -29.681 1.00 42.47 190 ALA A CA 1
ATOM 1458 C C . ALA A 1 190 ? 23.777 -26.862 -31.037 1.00 42.47 190 ALA A C 1
ATOM 1460 O O . ALA A 1 190 ? 22.648 -26.457 -31.324 1.00 42.47 190 ALA A O 1
ATOM 1461 N N . ALA A 1 191 ? 24.810 -26.774 -31.876 1.00 40.81 191 ALA A N 1
ATOM 1462 C CA . ALA A 1 191 ? 24.665 -26.404 -33.278 1.00 40.81 191 ALA A CA 1
ATOM 1463 C C . ALA A 1 191 ? 24.224 -27.637 -34.079 1.00 40.81 191 ALA A C 1
ATOM 1465 O O . ALA A 1 191 ? 24.885 -28.676 -34.041 1.00 40.81 191 ALA A O 1
ATOM 1466 N N . ARG A 1 192 ? 23.114 -27.544 -34.818 1.00 42.72 192 ARG A N 1
ATOM 1467 C CA . ARG A 1 192 ? 22.751 -28.588 -35.790 1.00 42.72 192 ARG A CA 1
ATOM 1468 C C . ARG A 1 192 ? 23.799 -28.596 -36.901 1.00 42.72 192 ARG A C 1
ATOM 1470 O O . ARG A 1 192 ? 23.971 -27.591 -37.562 1.00 42.72 192 ARG A O 1
ATOM 1477 N N . THR A 1 193 ? 24.478 -29.704 -37.150 1.00 38.16 193 THR A N 1
ATOM 1478 C CA . THR A 1 193 ? 25.261 -29.883 -38.382 1.00 38.16 193 THR A CA 1
ATOM 1479 C C . THR A 1 193 ? 24.317 -30.450 -39.440 1.00 38.16 193 THR A C 1
ATOM 1481 O O . THR A 1 193 ? 23.720 -31.504 -39.235 1.00 38.16 193 THR A O 1
ATOM 1484 N N . GLY A 1 194 ? 24.086 -29.702 -40.520 1.00 40.66 194 GLY A N 1
ATOM 1485 C CA . GLY A 1 194 ? 23.267 -30.157 -41.647 1.00 40.66 194 GLY A CA 1
ATOM 1486 C C . GLY A 1 194 ? 24.087 -31.044 -42.585 1.00 40.66 194 GLY A C 1
ATOM 1487 O O . GLY A 1 194 ? 25.229 -30.695 -42.881 1.00 40.66 194 GLY A O 1
ATOM 1488 N N . ALA A 1 195 ? 23.502 -32.164 -43.013 1.00 35.03 195 ALA A N 1
ATOM 1489 C CA . ALA A 1 195 ? 23.901 -32.916 -44.203 1.00 35.03 195 ALA A CA 1
ATOM 1490 C C . ALA A 1 195 ? 23.132 -32.390 -45.421 1.00 35.03 195 ALA A C 1
ATOM 1492 O O . ALA A 1 195 ? 21.975 -31.944 -45.218 1.00 35.03 195 ALA A O 1
#

Sequence (195 aa):
MTSKPYTVADVMTRRVVAVLPGADFKEIVTTMRRWRVTAVPVVEGEGRVVGVVSEADLLLKEEFHDHRLGLVEQMRHLDATAKAGSRRARELMTSPAVTVSPGASLPAAARLMTVRGVKRLPVVDAGGVLRGVVSRSDLLKVFLRPDEDLAAEVRHDVVEPLFPLSRHQVDVRRLARAVEGVVDVRCELAARTGA

Foldseek 3Di:
DDDDFDFLLNLFAQDADAAEQQAFPVRQVCSCVVVVHQKHFYADDQQAGFFMAGVVLVVVVVVVVVVPDDPVVVVVCPPPPPPPPTNGNNRSTDPPFAAAERGHGLVVVVVSCVVVVHQKHFYAHPVRHGRGMDGPVSSCVVVVDPCPVVCVCCCVVPCCVPPVPQPDFWDWDWDFDDDPPDTDTDIDTDGDDDD

Mean predicted aligned error: 15.46 Å

Organism: Streptomyces showdoensis (NCBI:txid68268)

Secondary structure (DSSP, 8-state):
-PPPPPBHHHH-BSS---B-TT-BHHHHHHHHHHHT-SEEEEEETTTEEEEEEEHHHHHHHHTTTTTT--HHHHTTSTTT-TTTS--BHHHHSBSS---B-TTSBHHHHHHHHHHTT-SEEEEE-TT-BEEEEEEHHHHHGGG-S-HHHHHHHHIIIIIHHH-TT-TT-EEEEEEEEEETTEEEEEEEEEEPPP-

InterPro domains:
  IPR000644 CBS domain [PF00571] (8-59)
  IPR000644 CBS domain [PF00571] (89-143)
  IPR000644 CBS domain [PS51371] (12-69)
  IPR000644 CBS domain [PS51371] (93-150)
  IPR000644 CBS domain [SM00116] (15-63)
  IPR000644 CBS domain [SM00116] (96-144)
  IPR017080 Uncharacterised conserved protein UCP036990, CBS, BON [PIRSF036990] (8-191)
  IPR046342 CBS domain superfamily [G3DSA:3.10.580.10] (2-153)
  IPR046342 CBS domain superfamily [SSF54631] (4-145)
  IPR051257 Diverse Function CBS-Domain-Containing Protein [PTHR43080] (7-148)

Nearest PDB structures (foldseek):
  4gqy-assembly2_B  TM=8.544E-01  e=1.977E-12  Arabidopsis thaliana
  4gqy-assembly3_C  TM=7.883E-01  e=6.839E-12  Arabidopsis thaliana
  2ef7-assembly1_A-2  TM=8.211E-01  e=1.498E-11  Sulfurisphaera tokodaii str. 7
  2p9m-assembly2_C  TM=8.897E-01  e=1.293E-10  Methanocaldococcus jannaschii DSM 2661
  5x9g-assembly1_A  TM=8.420E-01  e=4.125E-09  Thermus thermophilus HB8